Protein AF-A0A9X0A3F2-F1 (afdb_monomer)

Organism: NCBI:txid174260

Foldseek 3Di:
DDDDPDPPPDDPDDDDDDDDDDDDPPDPPPPVVFPPPPCPDDPDCPPPDDDDPVRCVVVDPVNVDDFDADPVDPPFTQGDADPVVRDTDGPVCVVPVVVVVVVVVVVVVVVVVVVVVVVVVVVVVVVVVVVVVVVVVVVVVVVVVVVVVVVVVVVVVVVVVVVVVVVVVVVVVLVVCCVPPDDPVVNVVVVVVVPD

Secondary structure (DSSP, 8-state):
---------------------------------------------TT-----HHHHHHS-GGGG-PPPB-SSSTT-B--EEETTTTEEE-TTHHHHHHHHHHHHHHHHHHHHHHHHHHHHHHHHHHHHHHHHHHHHHHHHHHHHHHHHHHHHHHHHHHHHHHHHHHHHHHHHHHHHHHHHH--HHHHHHHHHHT--

pLDDT: mean 70.97, std 24.68, range [26.58, 98.81]

Radius of gyration: 52.0 Å; Cα contacts (8 Å, |Δi|>4): 54; chains: 1; bounding box: 94×49×145 Å

Mean predicted aligned error: 19.79 Å

Solvent-accessible surface area (backbone atoms only — not comparable to full-atom values): 12370 Å² total; per-residue (Å²): 137,82,88,83,82,79,82,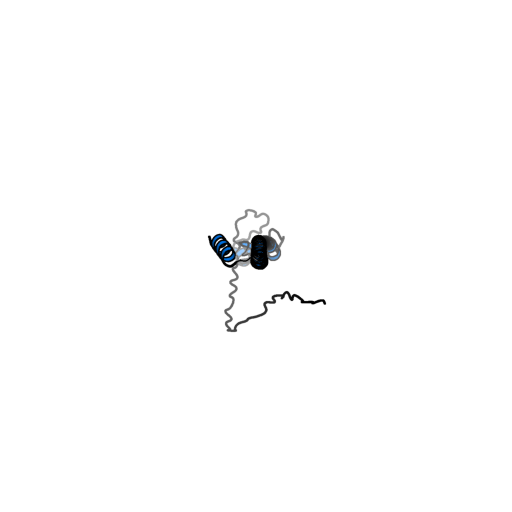82,79,79,79,85,77,89,73,88,81,85,82,79,91,75,93,72,91,73,77,78,71,75,74,73,76,76,78,77,78,72,84,74,88,70,99,67,68,90,85,59,86,85,70,54,78,65,56,40,62,74,62,32,76,67,68,73,60,76,85,54,62,35,92,89,43,84,91,38,53,49,80,44,75,38,82,92,74,75,41,76,32,26,78,68,46,66,70,51,64,53,46,59,57,47,51,52,50,49,51,52,52,49,50,50,49,52,52,50,52,48,52,52,52,51,51,53,50,52,52,50,50,55,51,51,53,52,50,52,53,53,50,49,52,51,51,51,50,50,52,55,50,49,54,53,49,55,50,53,50,52,52,49,54,52,51,51,54,50,52,53,50,51,54,49,55,50,52,52,48,47,72,76,68,55,47,81,67,63,52,52,55,58,55,63,70,74,75,120

Sequence (196 aa):
METRTEVILSVVTVTAMTPLSTDVPHAATSSVRFVLLGINGHASTKTHRLLSLEEAKEEGPIAVVRPAFCKEHEGEMLKLFCETCDEAICRDCTSWSNRETTNTLLSRLLFQRNRLCKKVITCFQELTTHLNTRCEELIHDIEEFKMSKLKSLEIQQGELETALGSVGKQCKNFTERALENGSEVEIFEHVQANVQ

Structure (mmCIF, N/CA/C/O backbone):
data_AF-A0A9X0A3F2-F1
#
_entry.id   AF-A0A9X0A3F2-F1
#
loop_
_atom_site.group_PDB
_atom_site.id
_atom_site.type_symbol
_atom_site.label_atom_id
_atom_site.label_alt_id
_atom_site.label_comp_id
_atom_site.label_asym_id
_atom_site.label_entity_id
_atom_site.label_seq_id
_atom_site.pdbx_PDB_ins_code
_atom_site.Cartn_x
_atom_site.Cartn_y
_atom_site.Cartn_z
_atom_site.occupancy
_atom_site.B_iso_or_equiv
_atom_site.auth_seq_id
_atom_site.auth_comp_id
_atom_site.auth_asym_id
_atom_site.auth_atom_id
_atom_site.pdbx_PDB_model_num
ATOM 1 N N . MET A 1 1 ? 18.423 -18.820 19.575 1.00 36.62 1 MET A N 1
ATOM 2 C CA . MET A 1 1 ? 18.636 -17.457 19.059 1.00 36.62 1 MET A CA 1
ATOM 3 C C . MET A 1 1 ? 19.429 -17.569 17.774 1.00 36.62 1 MET A C 1
ATOM 5 O O . MET A 1 1 ? 20.295 -18.426 17.702 1.00 36.62 1 MET A O 1
ATOM 9 N N . GLU A 1 2 ? 19.045 -16.751 16.797 1.00 35.66 2 GLU A N 1
ATOM 10 C CA . GLU A 1 2 ? 19.655 -16.570 15.471 1.00 35.66 2 GLU A CA 1
ATOM 11 C C . GLU A 1 2 ? 19.455 -17.686 14.438 1.00 35.66 2 GLU A C 1
ATOM 13 O O . GLU A 1 2 ? 20.312 -18.493 14.096 1.00 35.66 2 GLU A O 1
ATOM 18 N N . THR A 1 3 ? 18.248 -17.617 13.886 1.00 29.09 3 THR A N 1
ATOM 19 C CA . THR A 1 3 ? 17.868 -17.926 12.510 1.00 29.09 3 THR A CA 1
ATOM 20 C C . THR A 1 3 ? 18.808 -17.277 11.485 1.00 29.09 3 THR A C 1
ATOM 22 O O . THR A 1 3 ? 18.875 -16.050 11.393 1.00 29.09 3 THR A O 1
ATOM 25 N N . ARG A 1 4 ? 19.454 -18.083 10.638 1.00 29.64 4 ARG A N 1
ATOM 26 C CA . ARG A 1 4 ? 19.948 -17.637 9.327 1.00 29.64 4 ARG A CA 1
ATOM 27 C C . ARG A 1 4 ? 19.152 -18.341 8.239 1.00 29.64 4 ARG A C 1
ATOM 29 O O . ARG A 1 4 ? 19.499 -19.421 7.779 1.00 29.64 4 ARG A O 1
ATOM 36 N N . THR A 1 5 ? 18.040 -17.715 7.884 1.00 31.08 5 THR A N 1
ATOM 37 C CA . THR A 1 5 ? 17.265 -18.027 6.687 1.00 31.08 5 THR A CA 1
ATOM 38 C C . THR A 1 5 ? 17.995 -17.377 5.515 1.00 31.08 5 THR A C 1
ATOM 40 O O . THR A 1 5 ? 17.919 -16.164 5.329 1.00 31.08 5 THR A O 1
ATOM 43 N N . GLU A 1 6 ? 18.772 -18.156 4.766 1.00 31.48 6 GLU A N 1
ATOM 44 C CA . GLU A 1 6 ? 19.364 -17.686 3.515 1.00 31.48 6 GLU A CA 1
ATOM 45 C C . GLU A 1 6 ? 18.253 -17.527 2.473 1.00 31.48 6 GLU A C 1
ATOM 47 O O . GLU A 1 6 ? 17.619 -18.493 2.049 1.00 31.48 6 GLU A O 1
ATOM 52 N N . VAL A 1 7 ? 17.985 -16.282 2.077 1.00 29.89 7 VAL A N 1
ATOM 53 C CA . VAL A 1 7 ? 17.136 -15.983 0.925 1.00 29.89 7 VAL A CA 1
ATOM 54 C C . VAL A 1 7 ? 17.955 -16.282 -0.326 1.00 29.89 7 VAL A C 1
ATOM 56 O O . VAL A 1 7 ? 18.777 -15.481 -0.767 1.00 29.89 7 VAL A O 1
ATOM 59 N N . ILE A 1 8 ? 17.733 -17.469 -0.880 1.00 26.94 8 ILE A N 1
ATOM 60 C CA . ILE A 1 8 ? 18.208 -17.875 -2.201 1.00 26.94 8 ILE A CA 1
ATOM 61 C C . ILE A 1 8 ? 17.462 -17.019 -3.232 1.00 26.94 8 ILE A C 1
ATOM 63 O O . ILE A 1 8 ? 16.311 -17.306 -3.562 1.00 26.94 8 ILE A O 1
ATOM 67 N N . LEU A 1 9 ? 18.093 -15.959 -3.748 1.00 26.58 9 LEU A N 1
ATOM 68 C CA . LEU A 1 9 ? 17.602 -15.287 -4.950 1.00 26.58 9 LEU A CA 1
ATOM 69 C C . LEU A 1 9 ? 18.182 -16.011 -6.169 1.00 26.58 9 LEU A C 1
ATOM 71 O O . LEU A 1 9 ? 19.347 -15.858 -6.533 1.00 26.58 9 LEU A O 1
ATOM 75 N N . SER A 1 10 ? 17.341 -16.861 -6.745 1.00 28.27 10 SER A N 1
ATOM 76 C CA . SER A 1 10 ? 17.586 -17.689 -7.919 1.00 28.27 10 SER A CA 1
ATOM 77 C C . SER A 1 10 ? 18.102 -16.880 -9.112 1.00 28.27 10 SER A C 1
ATOM 79 O O . SER A 1 10 ? 17.406 -16.015 -9.648 1.00 28.27 10 SER A O 1
ATOM 81 N N . VAL A 1 11 ? 19.297 -17.236 -9.578 1.00 31.45 11 VAL A N 1
ATOM 82 C CA . VAL A 1 11 ? 19.769 -16.963 -10.936 1.00 31.45 11 VAL A CA 1
ATOM 83 C C . VAL A 1 11 ? 18.874 -17.750 -11.892 1.00 31.45 11 VAL A C 1
ATOM 85 O O . VAL A 1 11 ? 18.862 -18.978 -11.865 1.00 31.45 11 VAL A O 1
ATOM 88 N N . VAL A 1 12 ? 18.111 -17.061 -12.738 1.00 30.45 12 VAL A N 1
ATOM 89 C CA . VAL A 1 12 ? 17.410 -17.715 -13.848 1.00 30.45 12 VAL A CA 1
ATOM 90 C C . VAL A 1 12 ? 18.444 -18.004 -14.936 1.00 30.45 12 VAL A C 1
ATOM 92 O O . VAL A 1 12 ? 18.722 -17.171 -15.795 1.00 30.45 12 VAL A O 1
ATOM 95 N N . THR A 1 13 ? 19.040 -19.193 -14.888 1.00 29.22 13 THR A N 1
ATOM 96 C CA . THR A 1 13 ? 19.643 -19.821 -16.064 1.00 29.22 13 THR A CA 1
ATOM 97 C C . THR A 1 13 ? 18.519 -20.415 -16.902 1.00 29.22 13 THR A C 1
ATOM 99 O O . THR A 1 13 ? 17.909 -21.406 -16.507 1.00 29.22 13 THR A O 1
ATOM 102 N N . VAL A 1 14 ? 18.236 -19.829 -18.066 1.00 29.23 14 VAL A N 1
ATOM 103 C CA . VAL A 1 14 ? 17.431 -20.511 -19.085 1.00 29.23 14 VAL A CA 1
ATOM 104 C C . VAL A 1 14 ? 18.385 -21.363 -19.905 1.00 29.23 14 VAL A C 1
ATOM 106 O O . VAL A 1 14 ? 19.102 -20.864 -20.770 1.00 29.23 14 VAL A O 1
ATOM 109 N N . THR A 1 15 ? 18.419 -22.656 -19.601 1.00 28.48 15 THR A N 1
ATOM 110 C CA . THR A 1 15 ? 19.052 -23.658 -20.454 1.00 28.48 15 THR A CA 1
ATOM 111 C C . THR A 1 15 ? 17.992 -24.646 -20.928 1.00 28.48 15 THR A C 1
ATOM 113 O O . THR A 1 15 ? 17.292 -25.239 -20.117 1.00 28.48 15 THR A O 1
ATOM 116 N N . ALA A 1 16 ? 17.970 -24.809 -22.255 1.00 33.34 16 ALA A N 1
ATOM 117 C CA . ALA A 1 16 ? 17.408 -25.887 -23.068 1.00 33.34 16 ALA A CA 1
ATOM 118 C C . ALA A 1 16 ? 15.879 -26.036 -23.165 1.00 33.34 16 ALA A C 1
ATOM 120 O O . ALA A 1 16 ? 15.217 -26.366 -22.193 1.00 33.34 16 ALA A O 1
ATOM 121 N N . MET A 1 17 ? 15.369 -25.970 -24.402 1.00 28.28 17 MET A N 1
ATOM 122 C CA . MET A 1 17 ? 14.723 -27.120 -25.054 1.00 28.28 17 MET A CA 1
ATOM 123 C C . MET A 1 17 ? 14.936 -27.034 -26.573 1.00 28.28 17 MET A C 1
ATOM 125 O O . MET A 1 17 ? 14.523 -26.080 -27.229 1.00 28.28 17 MET A O 1
ATOM 129 N N . THR A 1 18 ? 15.620 -28.038 -27.115 1.00 38.06 18 THR A N 1
ATOM 130 C CA . THR A 1 18 ? 15.565 -28.421 -28.530 1.00 38.06 18 THR A CA 1
ATOM 131 C C . THR A 1 18 ? 14.134 -28.819 -28.904 1.00 38.06 18 THR A C 1
ATOM 133 O O . THR A 1 18 ? 13.368 -29.267 -28.048 1.00 38.06 18 THR A O 1
ATOM 136 N N . PRO A 1 19 ? 13.781 -28.731 -30.195 1.00 33.59 19 PRO A N 1
ATOM 137 C CA . PRO A 1 19 ? 13.374 -29.979 -30.829 1.00 33.59 19 PRO A CA 1
ATOM 138 C C . PRO A 1 19 ? 13.889 -30.155 -32.268 1.00 33.59 19 PRO A C 1
ATOM 140 O O . PRO A 1 19 ? 13.833 -29.257 -33.097 1.00 33.59 19 PRO A O 1
ATOM 143 N N . LEU A 1 20 ? 14.292 -31.404 -32.511 1.00 26.98 20 LEU A N 1
ATOM 144 C CA . LEU A 1 20 ? 14.026 -32.216 -33.699 1.00 26.98 20 LEU A CA 1
ATOM 145 C C . LEU A 1 20 ? 14.730 -31.873 -35.028 1.00 26.98 20 LEU A C 1
ATOM 147 O O . LEU A 1 20 ? 14.343 -30.977 -35.770 1.00 26.98 20 LEU A O 1
ATOM 151 N N . SER A 1 21 ? 15.700 -32.732 -35.370 1.00 37.12 21 SER A N 1
ATOM 152 C CA . SER A 1 21 ? 16.119 -33.017 -36.744 1.00 37.12 21 SER A CA 1
ATOM 153 C C . SER A 1 21 ? 14.918 -33.262 -37.650 1.00 37.12 21 SER A C 1
ATOM 155 O O . SER A 1 21 ? 14.120 -34.152 -37.374 1.00 37.12 21 SER A O 1
ATOM 157 N N . THR A 1 22 ? 14.889 -32.588 -38.795 1.00 30.47 22 THR A N 1
ATOM 158 C CA . THR A 1 22 ? 14.758 -33.284 -40.080 1.00 30.47 22 THR A CA 1
ATOM 159 C C . THR A 1 22 ? 15.641 -32.576 -41.098 1.00 30.47 22 THR A C 1
ATOM 161 O O . THR A 1 22 ? 15.589 -31.359 -41.263 1.00 30.47 22 THR A O 1
ATOM 164 N N . ASP A 1 23 ? 16.508 -33.366 -41.717 1.00 38.06 23 ASP A N 1
ATOM 165 C CA . ASP A 1 23 ? 17.348 -33.005 -42.844 1.00 38.06 23 ASP A CA 1
ATOM 166 C C . ASP A 1 23 ? 16.531 -32.392 -43.983 1.00 38.06 23 ASP A C 1
ATOM 168 O O . ASP A 1 23 ? 15.674 -33.072 -44.538 1.00 38.06 23 ASP A O 1
ATOM 172 N N . VAL A 1 24 ? 16.880 -31.174 -44.411 1.00 30.73 24 VAL A N 1
ATOM 173 C CA . VAL A 1 24 ? 17.019 -30.879 -45.844 1.00 30.73 24 VAL A CA 1
ATOM 174 C C . VAL A 1 24 ? 18.101 -29.805 -46.039 1.00 30.73 24 VAL A C 1
ATOM 176 O O . VAL A 1 24 ? 17.902 -28.664 -45.614 1.00 30.73 24 VAL A O 1
ATOM 179 N N . PRO A 1 25 ? 19.226 -30.093 -46.717 1.00 31.42 25 PRO A N 1
ATOM 180 C CA . PRO A 1 25 ? 20.134 -29.058 -47.179 1.00 31.42 25 PRO A CA 1
ATOM 181 C C . PRO A 1 25 ? 19.501 -28.397 -48.407 1.00 31.42 25 PRO A C 1
ATOM 183 O O . PRO A 1 25 ? 19.779 -28.769 -49.545 1.00 31.42 25 PRO A O 1
ATOM 186 N N . HIS A 1 26 ? 18.618 -27.419 -48.201 1.00 32.97 26 HIS A N 1
ATOM 187 C CA . HIS A 1 26 ? 18.309 -26.491 -49.282 1.00 32.97 26 HIS A CA 1
ATOM 188 C C . HIS A 1 26 ? 19.488 -25.540 -49.391 1.00 32.97 26 HIS A C 1
ATOM 190 O O . HIS A 1 26 ? 19.721 -24.717 -48.507 1.00 32.97 26 HIS A O 1
ATOM 196 N N . ALA A 1 27 ? 20.261 -25.736 -50.458 1.00 32.91 27 ALA A N 1
ATOM 197 C CA . ALA A 1 27 ? 21.330 -24.863 -50.891 1.00 32.91 27 ALA A CA 1
ATOM 198 C C . ALA A 1 27 ? 20.929 -23.408 -50.635 1.00 32.91 27 ALA A C 1
ATOM 200 O O . ALA A 1 27 ? 20.019 -22.885 -51.279 1.00 32.91 27 ALA A O 1
ATOM 201 N N . ALA A 1 28 ? 21.607 -22.763 -49.683 1.00 31.12 28 ALA A N 1
ATOM 202 C CA . ALA A 1 28 ? 21.657 -21.321 -49.641 1.00 31.12 28 ALA A CA 1
ATOM 203 C C . ALA A 1 28 ? 22.321 -20.915 -50.954 1.00 31.12 28 ALA A C 1
ATOM 205 O O . ALA A 1 28 ? 23.545 -20.873 -51.078 1.00 31.12 28 ALA A O 1
ATOM 206 N N . THR A 1 29 ? 21.504 -20.690 -51.980 1.00 31.08 29 THR A N 1
ATOM 207 C CA . THR A 1 29 ? 21.897 -19.870 -53.105 1.00 31.08 29 THR A CA 1
ATOM 208 C C . THR A 1 29 ? 22.186 -18.524 -52.472 1.00 31.08 29 THR A C 1
ATOM 210 O O . THR A 1 29 ? 21.271 -17.738 -52.225 1.00 31.08 29 THR A O 1
ATOM 213 N N . SER A 1 30 ? 23.450 -18.294 -52.119 1.00 30.70 30 SER A N 1
ATOM 214 C CA . SER A 1 30 ? 23.984 -16.957 -51.947 1.00 30.70 30 SER A CA 1
ATOM 215 C C . SER A 1 30 ? 23.678 -16.257 -53.258 1.00 30.70 30 SER A C 1
ATOM 217 O O . SER A 1 30 ? 24.430 -16.357 -54.225 1.00 30.70 30 SER A O 1
ATOM 219 N N . SER A 1 31 ? 22.512 -15.619 -53.325 1.00 31.58 31 SER A N 1
ATOM 220 C CA . SER A 1 31 ? 22.212 -14.625 -54.330 1.00 31.58 31 SER A CA 1
ATOM 221 C C . SER A 1 31 ? 23.145 -13.479 -53.990 1.00 31.58 31 SER A C 1
ATOM 223 O O . SER A 1 31 ? 22.775 -12.545 -53.282 1.00 31.58 31 SER A O 1
ATOM 225 N N . VAL A 1 32 ? 24.401 -13.615 -54.418 1.00 31.41 32 VAL A N 1
ATOM 226 C CA . VAL A 1 32 ? 25.389 -12.550 -54.405 1.00 31.41 32 VAL A CA 1
ATOM 227 C C . VAL A 1 32 ? 24.794 -11.498 -55.320 1.00 31.41 32 VAL A C 1
ATOM 229 O O . VAL A 1 32 ? 24.898 -11.577 -56.543 1.00 31.41 32 VAL A O 1
ATOM 232 N N . ARG A 1 33 ? 24.055 -10.562 -54.728 1.00 33.00 33 ARG A N 1
ATOM 233 C CA . ARG A 1 33 ? 23.513 -9.420 -55.441 1.00 33.00 33 ARG A CA 1
ATOM 234 C C . ARG A 1 33 ? 24.734 -8.580 -55.790 1.00 33.00 33 ARG A C 1
ATOM 236 O O . ARG A 1 33 ? 25.237 -7.827 -54.964 1.00 33.00 33 ARG A O 1
ATOM 243 N N . PHE A 1 34 ? 25.284 -8.816 -56.978 1.00 31.62 34 PHE A N 1
ATOM 244 C CA . PHE A 1 34 ? 26.364 -8.013 -57.525 1.00 31.62 34 PHE A CA 1
ATOM 245 C C . PHE A 1 34 ? 25.844 -6.581 -57.612 1.00 31.62 34 PHE A C 1
ATOM 247 O O . PHE A 1 34 ? 24.995 -6.265 -58.446 1.00 31.62 34 PHE A O 1
ATOM 254 N N . VAL A 1 35 ? 26.314 -5.721 -56.710 1.00 38.69 35 VAL A N 1
ATOM 255 C CA . VAL A 1 35 ? 26.065 -4.287 -56.802 1.00 38.69 35 VAL A CA 1
ATOM 256 C C . VAL A 1 35 ? 26.916 -3.787 -57.966 1.00 38.69 35 VAL A C 1
ATOM 258 O O . VAL A 1 35 ? 28.095 -3.478 -57.810 1.00 38.69 35 VAL A O 1
ATOM 261 N N . LEU A 1 36 ? 26.335 -3.756 -59.164 1.00 40.22 36 LEU A N 1
ATOM 262 C CA . LEU A 1 36 ? 26.880 -2.975 -60.267 1.00 40.22 36 LEU A CA 1
ATOM 263 C C . LEU A 1 36 ? 26.691 -1.504 -59.886 1.00 40.22 36 LEU A C 1
ATOM 265 O O . LEU A 1 36 ? 25.627 -0.929 -60.105 1.00 40.22 36 LEU A O 1
ATOM 269 N N . LEU A 1 37 ? 27.706 -0.912 -59.253 1.00 41.91 37 LEU A N 1
ATOM 270 C CA . LEU A 1 37 ? 27.771 0.530 -59.030 1.00 41.91 37 LEU A CA 1
ATOM 271 C C . LEU A 1 37 ? 27.844 1.203 -60.404 1.00 41.91 37 LEU A C 1
ATOM 273 O O . LEU A 1 37 ? 28.902 1.284 -61.025 1.00 41.91 37 LEU A O 1
ATOM 277 N N . GLY A 1 38 ? 26.682 1.628 -60.899 1.00 36.91 38 GLY A N 1
ATOM 278 C CA . GLY A 1 38 ? 26.567 2.416 -62.114 1.00 36.91 38 GLY A CA 1
ATOM 279 C C . GLY A 1 38 ? 27.431 3.668 -62.003 1.00 36.91 38 GLY A C 1
ATOM 280 O O . GLY A 1 38 ? 27.400 4.381 -61.000 1.00 36.91 38 GLY A O 1
ATOM 281 N N . ILE A 1 39 ? 28.220 3.917 -63.044 1.00 44.00 39 ILE A N 1
ATOM 282 C CA . ILE A 1 39 ? 28.999 5.138 -63.255 1.00 44.00 39 ILE A CA 1
ATOM 283 C C . ILE A 1 39 ? 28.057 6.348 -63.333 1.00 44.00 39 ILE A C 1
ATOM 285 O O . ILE A 1 39 ? 27.675 6.792 -64.412 1.00 44.00 39 ILE A O 1
ATOM 289 N N . ASN A 1 40 ? 27.679 6.899 -62.180 1.00 34.38 40 ASN A N 1
ATOM 290 C CA . ASN A 1 40 ? 27.051 8.212 -62.119 1.00 34.38 40 ASN A CA 1
ATOM 291 C C . ASN A 1 40 ? 28.111 9.264 -62.462 1.00 34.38 40 ASN A C 1
ATOM 293 O O . ASN A 1 40 ? 29.158 9.362 -61.816 1.00 34.38 40 ASN A O 1
ATOM 297 N N . GLY A 1 41 ? 27.849 9.991 -63.549 1.00 41.66 41 GLY A N 1
ATOM 298 C CA . GLY A 1 41 ? 28.778 10.901 -64.204 1.00 41.66 41 GLY A CA 1
ATOM 299 C C . GLY A 1 41 ? 29.399 11.926 -63.257 1.00 41.66 41 GLY A C 1
ATOM 300 O O . GLY A 1 41 ? 28.706 12.730 -62.643 1.00 41.66 41 GLY A O 1
ATOM 301 N N . HIS A 1 42 ? 30.730 11.933 -63.206 1.00 41.94 42 HIS A N 1
ATOM 302 C CA . HIS A 1 42 ? 31.513 13.024 -62.641 1.00 41.94 42 HIS A CA 1
ATOM 303 C C . HIS A 1 42 ? 32.552 13.464 -63.676 1.00 41.94 42 HIS A C 1
ATOM 305 O O . HIS A 1 42 ? 33.449 12.705 -64.046 1.00 41.94 42 HIS A O 1
ATOM 311 N N . ALA A 1 43 ? 32.399 14.696 -64.158 1.00 43.50 43 ALA A N 1
ATOM 312 C CA . ALA A 1 43 ? 33.217 15.333 -65.183 1.00 43.50 43 ALA A CA 1
ATOM 313 C C . ALA A 1 43 ? 34.602 15.748 -64.648 1.00 43.50 43 ALA A C 1
ATOM 315 O O . ALA A 1 43 ? 34.862 16.924 -64.405 1.00 43.50 43 ALA A O 1
ATOM 316 N N . SER A 1 44 ? 35.511 14.792 -64.453 1.00 43.84 44 SER A N 1
ATOM 317 C CA . SER A 1 44 ? 36.928 15.107 -64.233 1.00 43.84 44 SER A CA 1
ATOM 318 C C . SER A 1 44 ? 37.811 14.030 -64.850 1.00 43.84 44 SER A C 1
ATOM 320 O O . SER A 1 44 ? 38.080 13.008 -64.234 1.00 43.84 44 SER A O 1
ATOM 322 N N . THR A 1 45 ? 38.260 14.242 -66.088 1.00 46.78 45 THR A N 1
ATOM 323 C CA . THR A 1 45 ? 39.133 13.313 -66.831 1.00 46.78 45 THR A CA 1
ATOM 324 C C . THR A 1 45 ? 40.628 13.559 -66.597 1.00 46.78 45 THR A C 1
ATOM 326 O O . T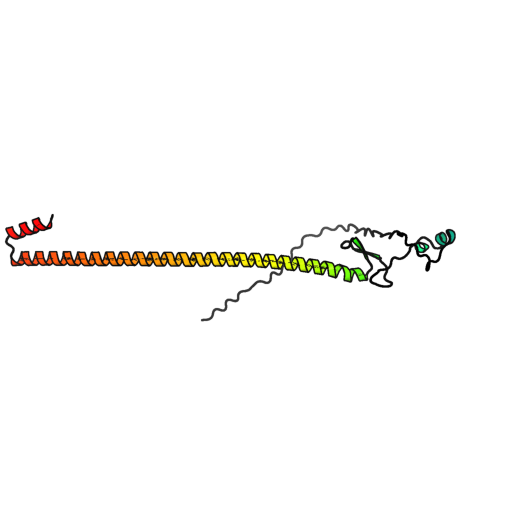HR A 1 45 ? 41.461 12.993 -67.295 1.00 46.78 45 THR A O 1
ATOM 329 N N . LYS A 1 46 ? 41.009 14.372 -65.600 1.00 44.25 46 LYS A N 1
ATOM 330 C CA . LYS A 1 46 ? 42.411 14.785 -65.387 1.00 44.25 46 LYS A CA 1
ATOM 331 C C . LYS A 1 46 ? 43.352 13.656 -64.940 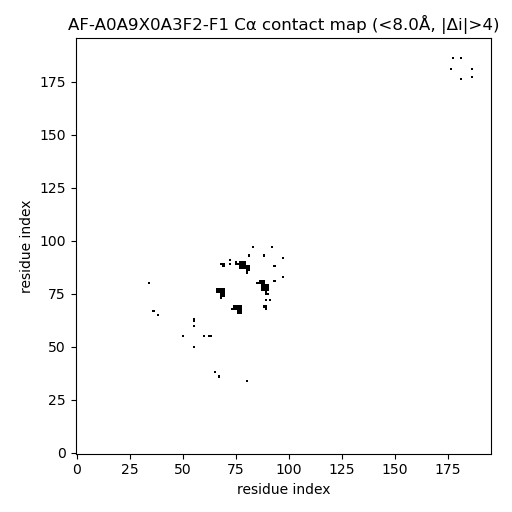1.00 44.25 46 LYS A C 1
ATOM 333 O O . LYS A 1 46 ? 44.561 13.826 -65.010 1.00 44.25 46 LYS A O 1
ATOM 338 N N . THR A 1 47 ? 42.816 12.515 -64.512 1.00 44.72 47 THR A N 1
ATOM 339 C CA . THR A 1 47 ? 43.583 11.337 -64.067 1.00 44.72 47 THR A CA 1
ATOM 340 C C . THR A 1 47 ? 43.184 10.052 -64.803 1.00 44.72 47 THR A C 1
ATOM 342 O O . THR A 1 47 ? 43.491 8.956 -64.342 1.00 44.72 47 THR A O 1
ATOM 345 N N . HIS A 1 48 ? 42.490 10.161 -65.942 1.00 51.25 48 HIS A N 1
ATOM 346 C CA . HIS A 1 48 ? 41.946 9.007 -66.660 1.00 51.25 48 HIS A CA 1
ATOM 347 C C . HIS A 1 48 ? 42.757 8.670 -67.918 1.00 51.25 48 HIS A C 1
ATOM 349 O O . HIS A 1 48 ? 42.995 9.532 -68.763 1.00 51.25 48 HIS A O 1
ATOM 355 N N . ARG A 1 49 ? 43.118 7.389 -68.077 1.00 57.03 49 ARG A N 1
ATOM 356 C CA . ARG A 1 49 ? 43.575 6.824 -69.355 1.00 57.03 49 ARG A CA 1
ATOM 357 C C . ARG A 1 49 ? 42.343 6.583 -70.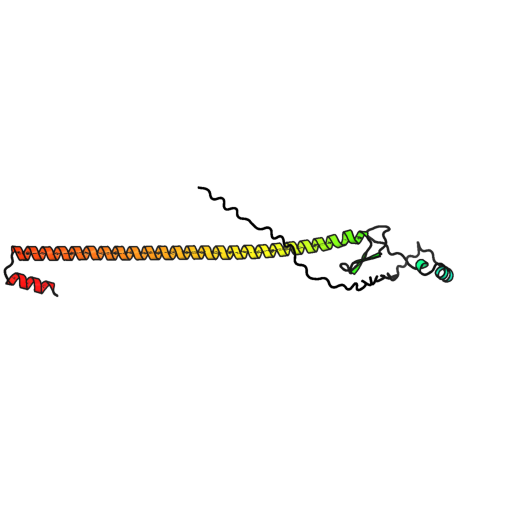228 1.00 57.03 49 ARG A C 1
ATOM 359 O O . ARG A 1 49 ? 41.501 5.761 -69.881 1.00 57.03 49 ARG A O 1
ATOM 366 N N . LEU A 1 50 ? 42.219 7.330 -71.322 1.00 61.38 50 LEU A N 1
ATOM 367 C CA . LEU A 1 50 ? 41.194 7.087 -72.336 1.00 61.38 50 LEU A CA 1
ATOM 368 C C . LEU A 1 50 ? 41.610 5.862 -73.155 1.00 61.38 50 LEU A C 1
ATOM 370 O O . LEU A 1 50 ? 42.733 5.819 -73.648 1.00 61.38 50 LEU A O 1
ATOM 374 N N . LEU A 1 51 ? 40.718 4.881 -73.260 1.00 63.34 51 LEU A N 1
ATOM 375 C CA . LEU A 1 51 ? 40.900 3.691 -74.087 1.00 63.34 51 LEU A CA 1
ATOM 376 C C . LEU A 1 51 ? 40.034 3.815 -75.341 1.00 63.34 51 LEU A C 1
ATOM 378 O O . LEU A 1 51 ? 38.904 4.312 -75.275 1.00 63.34 51 LEU A O 1
ATOM 382 N N . SER A 1 52 ? 40.563 3.365 -76.472 1.00 67.75 52 SER A N 1
ATOM 383 C CA . SER A 1 52 ? 39.793 3.168 -77.699 1.00 67.75 52 SER A CA 1
ATOM 384 C C . SER A 1 52 ? 38.807 2.004 -77.554 1.00 67.75 52 SER A C 1
ATOM 386 O O . SER A 1 52 ? 38.905 1.171 -76.647 1.00 67.75 52 SER A O 1
ATOM 388 N N . LEU A 1 53 ? 37.823 1.951 -78.454 1.00 68.75 53 LEU A N 1
ATOM 389 C CA . LEU A 1 53 ? 36.797 0.908 -78.444 1.00 68.75 53 LEU A CA 1
ATOM 390 C C . LEU A 1 53 ? 37.409 -0.481 -78.689 1.00 68.75 53 LEU A C 1
ATOM 392 O O . LEU A 1 53 ? 36.891 -1.485 -78.206 1.00 68.75 53 LEU A O 1
ATOM 396 N N . GLU A 1 54 ? 38.509 -0.529 -79.433 1.00 73.75 54 GLU A N 1
ATOM 397 C CA . GLU A 1 54 ? 39.296 -1.718 -79.733 1.00 73.75 54 GLU A CA 1
ATOM 398 C C . GLU A 1 54 ? 40.082 -2.187 -78.499 1.00 73.75 54 GLU A C 1
ATOM 400 O O . GLU A 1 54 ? 39.961 -3.349 -78.116 1.00 73.75 54 GLU A O 1
ATOM 405 N N . GLU A 1 55 ? 40.776 -1.279 -77.804 1.00 67.00 55 GLU A N 1
ATOM 406 C CA . GLU A 1 55 ? 41.524 -1.596 -76.573 1.00 67.00 55 GLU A CA 1
ATOM 407 C C . GLU A 1 55 ? 40.598 -2.064 -75.438 1.00 67.00 55 GLU A C 1
ATOM 409 O O . GLU A 1 55 ? 40.917 -3.003 -74.713 1.00 67.00 55 GLU A O 1
ATOM 414 N N . ALA A 1 56 ? 39.411 -1.464 -75.300 1.00 67.69 56 ALA A N 1
ATOM 415 C CA . ALA A 1 56 ? 38.429 -1.887 -74.299 1.00 67.69 56 ALA A CA 1
ATOM 416 C C . ALA A 1 56 ? 37.816 -3.269 -74.602 1.00 67.69 56 ALA A C 1
ATOM 418 O O . ALA A 1 56 ? 37.385 -3.969 -73.685 1.00 67.69 56 ALA A O 1
ATOM 419 N N . LYS A 1 57 ? 37.760 -3.672 -75.881 1.00 69.69 57 LYS A N 1
ATOM 420 C CA . LYS A 1 57 ? 37.317 -5.019 -76.277 1.00 69.69 57 LYS A CA 1
ATOM 421 C C . LYS A 1 57 ? 38.377 -6.077 -75.981 1.00 69.69 57 LYS A C 1
ATOM 423 O O . LYS A 1 57 ? 38.006 -7.194 -75.633 1.00 69.69 57 LYS A O 1
ATOM 428 N N . GLU A 1 58 ? 39.654 -5.730 -76.114 1.00 73.75 58 GLU A N 1
ATOM 429 C CA . GLU A 1 58 ? 40.784 -6.636 -75.883 1.00 73.75 58 GLU A CA 1
ATOM 430 C C . GLU A 1 58 ? 41.049 -6.861 -74.385 1.00 73.75 58 GLU A C 1
ATOM 432 O O . GLU A 1 58 ? 41.189 -7.998 -73.941 1.00 73.75 58 GLU A O 1
ATOM 437 N N . GLU A 1 59 ? 41.001 -5.793 -73.586 1.00 67.62 59 GLU A N 1
ATOM 438 C CA . GLU A 1 59 ? 41.193 -5.823 -72.123 1.00 67.62 59 GLU A CA 1
ATOM 439 C C . GLU A 1 59 ? 39.930 -6.287 -71.355 1.00 67.62 59 GLU A C 1
ATOM 441 O O . GLU A 1 59 ? 39.946 -6.527 -70.142 1.00 67.62 59 GLU A O 1
ATOM 446 N N . GLY A 1 60 ? 38.806 -6.432 -72.063 1.00 64.06 60 GLY A N 1
ATOM 447 C CA . GLY A 1 60 ? 37.544 -6.934 -71.529 1.00 64.06 60 GLY A CA 1
ATOM 448 C C . GLY A 1 60 ? 36.822 -5.975 -70.562 1.00 64.06 60 GLY A C 1
ATOM 449 O O . GLY A 1 60 ? 37.215 -4.824 -70.374 1.00 64.06 60 GLY A O 1
ATOM 450 N N . PRO A 1 61 ? 35.734 -6.432 -69.904 1.00 59.09 61 PRO A N 1
ATOM 451 C CA . PRO A 1 61 ? 34.855 -5.578 -69.090 1.00 59.09 61 PRO A CA 1
ATOM 452 C C . PRO A 1 61 ? 35.570 -4.840 -67.952 1.00 59.09 61 PRO A C 1
ATOM 454 O O . PRO A 1 61 ? 35.156 -3.753 -67.555 1.00 59.09 61 PRO A O 1
ATOM 457 N N . ILE A 1 62 ? 36.656 -5.422 -67.440 1.00 56.81 62 ILE A N 1
ATOM 458 C CA . ILE A 1 62 ? 37.462 -4.884 -66.338 1.00 56.81 62 ILE A CA 1
ATOM 459 C C . ILE A 1 62 ? 38.095 -3.539 -66.724 1.00 56.81 62 ILE A C 1
ATOM 461 O O . ILE A 1 62 ? 38.215 -2.666 -65.868 1.00 56.81 62 ILE A O 1
ATOM 465 N N . ALA A 1 63 ? 38.400 -3.329 -68.009 1.00 57.44 63 ALA A N 1
ATOM 466 C CA . ALA A 1 63 ? 38.983 -2.092 -68.529 1.00 57.44 63 ALA A CA 1
ATOM 467 C C . ALA A 1 63 ? 38.087 -0.854 -68.345 1.00 57.44 63 ALA A C 1
ATOM 469 O O . ALA A 1 63 ? 38.572 0.277 -68.378 1.00 57.44 63 ALA A O 1
ATOM 470 N N . VAL A 1 64 ? 36.778 -1.060 -68.147 1.00 58.06 64 VAL A N 1
ATOM 471 C CA . VAL A 1 64 ? 35.762 0.004 -68.054 1.00 58.06 64 VAL A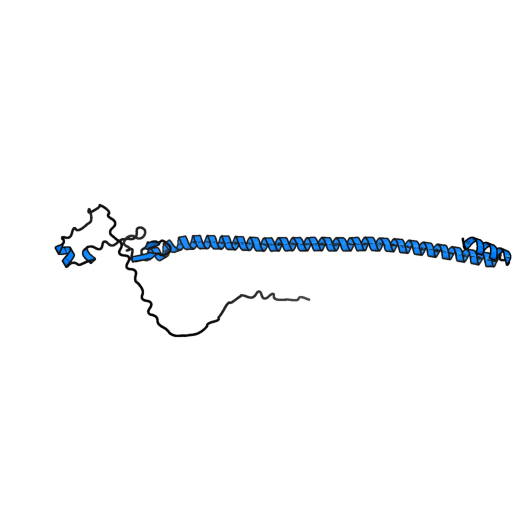 CA 1
ATOM 472 C C . VAL A 1 64 ? 35.171 0.115 -66.640 1.00 58.06 64 VAL A C 1
ATOM 474 O O . VAL A 1 64 ? 34.490 1.091 -66.316 1.00 58.06 64 VAL A O 1
ATOM 477 N N . VAL A 1 65 ? 35.442 -0.854 -65.759 1.00 63.19 65 VAL A N 1
ATOM 478 C CA . VAL A 1 65 ? 34.962 -0.825 -64.373 1.00 63.19 65 VAL A CA 1
ATOM 479 C C . VAL A 1 65 ? 35.817 0.147 -63.571 1.00 63.19 65 VAL A C 1
ATOM 481 O O . VAL A 1 65 ? 36.974 -0.122 -63.262 1.00 63.19 65 VAL A O 1
ATOM 484 N N . ARG A 1 66 ? 35.229 1.284 -63.192 1.00 63.50 66 ARG A N 1
ATOM 485 C CA . ARG A 1 66 ? 35.845 2.222 -62.252 1.00 63.50 66 ARG A CA 1
ATOM 486 C C . ARG A 1 66 ? 35.639 1.710 -60.821 1.00 63.50 66 ARG A C 1
ATOM 488 O O . ARG A 1 66 ? 34.493 1.671 -60.372 1.00 63.50 66 ARG A O 1
ATOM 495 N N . PRO A 1 67 ? 36.702 1.372 -60.072 1.00 69.44 67 PRO A N 1
ATOM 496 C CA . PRO A 1 67 ? 36.558 1.012 -58.670 1.00 69.44 67 PRO A CA 1
ATOM 497 C C . PRO A 1 67 ? 36.048 2.218 -57.872 1.00 69.44 67 PRO A C 1
ATOM 499 O O . PRO A 1 67 ? 36.570 3.329 -58.003 1.00 69.44 67 PRO A O 1
ATOM 502 N N . ALA A 1 68 ? 35.012 2.007 -57.060 1.00 81.00 68 ALA A N 1
ATOM 503 C CA . ALA A 1 68 ? 34.558 2.991 -56.089 1.00 81.00 68 ALA A CA 1
ATOM 504 C C . ALA A 1 68 ? 35.302 2.769 -54.768 1.00 81.00 68 ALA A C 1
ATOM 506 O O . ALA A 1 68 ? 35.349 1.648 -54.254 1.00 81.00 68 ALA A O 1
ATOM 507 N N . PHE A 1 69 ? 35.873 3.839 -54.226 1.00 82.50 69 PHE A N 1
ATOM 508 C CA . PHE A 1 69 ? 36.636 3.807 -52.983 1.00 82.50 69 PHE A CA 1
ATOM 509 C C . PHE A 1 69 ? 35.841 4.433 -51.840 1.00 82.50 69 PHE A C 1
ATOM 511 O O . PHE A 1 69 ? 34.989 5.301 -52.054 1.00 82.50 69 PHE A O 1
ATOM 518 N N . CYS A 1 70 ? 36.111 3.964 -50.628 1.00 82.88 70 CYS A N 1
ATOM 519 C CA . CYS A 1 70 ? 35.538 4.505 -49.410 1.00 82.88 70 CYS A CA 1
ATOM 520 C C . CYS A 1 70 ? 35.991 5.956 -49.197 1.00 82.88 70 CYS A C 1
ATOM 522 O O . CYS A 1 70 ? 37.136 6.305 -49.469 1.00 82.88 70 CYS A O 1
ATOM 524 N N . LYS A 1 71 ? 35.080 6.799 -48.700 1.00 83.12 71 LYS A N 1
ATOM 525 C CA . LYS A 1 71 ? 35.377 8.197 -48.350 1.00 83.12 71 LYS A CA 1
ATOM 526 C C . LYS A 1 71 ? 36.105 8.322 -47.009 1.00 83.12 71 LYS A C 1
ATOM 528 O O . LYS A 1 71 ? 36.879 9.250 -46.832 1.00 83.12 71 LYS A O 1
ATOM 533 N N . GLU A 1 72 ? 35.861 7.374 -46.106 1.00 81.38 72 GLU A N 1
ATOM 534 C CA . GLU A 1 72 ? 36.399 7.369 -44.739 1.00 81.38 72 GLU A CA 1
ATOM 535 C C . GLU A 1 72 ? 37.708 6.572 -44.620 1.00 81.38 72 GLU A C 1
ATOM 537 O O . GLU A 1 72 ? 38.526 6.848 -43.749 1.00 81.38 72 GLU A O 1
ATOM 542 N N . HIS A 1 73 ? 37.922 5.588 -45.502 1.00 81.38 73 HIS A N 1
ATOM 543 C CA . HIS A 1 73 ? 39.095 4.710 -45.497 1.00 81.38 73 HIS A CA 1
ATOM 544 C C . HIS A 1 73 ? 39.813 4.805 -46.848 1.00 81.38 73 HIS A C 1
ATOM 546 O O . HIS A 1 73 ? 39.378 4.217 -47.843 1.00 81.38 73 HIS A O 1
ATOM 552 N N . GLU A 1 74 ? 40.895 5.582 -46.894 1.00 84.44 74 GLU A N 1
ATOM 553 C CA . GLU A 1 74 ? 41.649 5.840 -48.122 1.00 84.44 74 GLU A CA 1
ATOM 554 C C . GLU A 1 74 ? 42.208 4.537 -48.722 1.00 84.44 74 GLU A C 1
ATOM 556 O O . GLU A 1 74 ? 42.837 3.736 -48.037 1.00 84.44 74 GLU A O 1
ATOM 561 N N . GLY A 1 75 ? 41.959 4.312 -50.016 1.00 81.50 75 GLY A N 1
ATOM 562 C CA . GLY A 1 75 ? 42.425 3.124 -50.743 1.00 81.50 75 GLY A CA 1
ATOM 563 C C . GLY A 1 75 ? 41.545 1.874 -50.607 1.00 81.50 75 GLY A C 1
ATOM 564 O O . GLY A 1 75 ? 41.680 0.954 -51.416 1.00 81.50 75 GLY A O 1
ATOM 565 N N . GLU A 1 76 ? 40.584 1.850 -49.680 1.00 81.12 76 GLU A N 1
ATOM 566 C CA . GLU A 1 76 ? 39.680 0.709 -49.508 1.00 81.12 76 GLU A CA 1
ATOM 567 C C . GLU A 1 76 ? 38.515 0.737 -50.505 1.00 81.12 76 GLU A C 1
ATOM 569 O O . GLU A 1 76 ? 37.825 1.744 -50.674 1.00 81.12 76 GLU A O 1
ATOM 574 N N . MET A 1 77 ? 38.252 -0.395 -51.161 1.00 81.50 77 MET A N 1
ATOM 575 C CA . MET A 1 77 ? 37.169 -0.517 -52.145 1.00 81.50 77 MET A CA 1
ATOM 576 C C . MET A 1 77 ? 35.812 -0.796 -51.488 1.00 81.50 77 MET A C 1
ATOM 578 O O . MET A 1 77 ? 35.692 -1.640 -50.595 1.00 81.50 77 MET A O 1
ATOM 582 N N . LEU A 1 78 ? 34.759 -0.161 -52.007 1.00 84.88 78 LEU A N 1
ATOM 583 C CA . LEU A 1 78 ? 33.375 -0.472 -51.649 1.00 84.88 78 LEU A CA 1
ATOM 584 C C . LEU A 1 78 ? 32.973 -1.806 -52.293 1.00 84.88 78 LEU A C 1
ATOM 586 O O . LEU A 1 78 ? 32.862 -1.905 -53.514 1.00 84.88 78 LEU A O 1
ATOM 590 N N . LYS A 1 79 ? 32.789 -2.845 -51.475 1.00 83.06 79 LYS A N 1
ATOM 591 C CA . LYS A 1 79 ? 32.495 -4.219 -51.937 1.00 83.06 79 LYS A CA 1
ATOM 592 C C . LYS A 1 79 ? 31.262 -4.838 -51.282 1.00 83.06 79 LYS A C 1
ATOM 594 O O . LYS A 1 79 ? 30.828 -5.903 -51.711 1.00 83.06 79 LYS A O 1
ATOM 599 N N . LEU A 1 80 ? 30.732 -4.214 -50.234 1.00 78.19 80 LEU A N 1
ATOM 600 C CA . LEU A 1 80 ? 29.639 -4.741 -49.424 1.00 78.19 80 LEU A CA 1
ATOM 601 C C . LEU A 1 80 ? 28.453 -3.777 -49.477 1.00 78.19 80 LEU A C 1
ATOM 603 O O . LEU A 1 80 ? 28.640 -2.582 -49.681 1.00 78.19 80 LEU A O 1
ATOM 607 N N . PHE A 1 81 ? 27.242 -4.286 -49.272 1.00 76.19 81 PHE A N 1
ATOM 608 C CA . PHE A 1 81 ? 26.039 -3.470 -49.121 1.00 76.19 81 PHE A CA 1
ATOM 609 C C . PHE A 1 81 ? 25.552 -3.557 -47.676 1.00 76.19 81 PHE A C 1
ATOM 611 O O . PHE A 1 81 ? 25.418 -4.657 -47.140 1.00 76.19 81 PHE A O 1
ATOM 618 N N . CYS A 1 82 ? 25.327 -2.414 -47.033 1.00 73.62 82 CYS A N 1
ATOM 619 C CA . CYS A 1 82 ? 24.803 -2.355 -45.676 1.00 73.62 82 CYS A CA 1
ATOM 620 C C . CYS A 1 82 ? 23.282 -2.213 -45.719 1.00 73.62 82 CYS A C 1
ATOM 622 O O . CYS A 1 82 ? 22.786 -1.158 -46.097 1.00 73.62 82 CYS A O 1
ATOM 624 N N . GLU A 1 83 ? 22.541 -3.226 -45.276 1.00 71.38 83 GLU A N 1
ATOM 625 C CA . GLU A 1 83 ? 21.071 -3.162 -45.236 1.00 71.38 83 GLU A CA 1
ATOM 626 C C . GLU A 1 83 ? 20.551 -2.096 -44.259 1.00 71.38 83 GLU A C 1
ATOM 628 O O . GLU A 1 83 ? 19.535 -1.462 -44.516 1.00 71.38 83 GLU A O 1
ATOM 633 N N . THR A 1 84 ? 21.263 -1.849 -43.154 1.00 65.19 84 THR A N 1
ATOM 634 C CA . THR A 1 84 ? 20.865 -0.850 -42.148 1.00 65.19 84 THR A CA 1
ATOM 635 C C . THR A 1 84 ? 21.034 0.586 -42.645 1.00 65.19 84 THR A C 1
ATOM 637 O O . THR A 1 84 ? 20.306 1.476 -42.210 1.00 65.19 84 THR A O 1
ATOM 640 N N . CYS A 1 85 ? 22.013 0.823 -43.521 1.00 67.25 85 CYS A N 1
ATOM 641 C CA . CYS A 1 85 ? 22.335 2.151 -44.048 1.00 67.25 85 CYS A CA 1
ATOM 642 C C . CYS A 1 85 ? 21.831 2.362 -45.483 1.00 67.25 85 CYS A C 1
ATOM 644 O O . CYS A 1 85 ? 21.895 3.485 -45.960 1.00 67.25 85 CYS A O 1
ATOM 646 N N . ASP A 1 86 ? 21.355 1.305 -46.150 1.00 75.81 86 ASP A N 1
ATOM 647 C CA . ASP A 1 86 ? 20.941 1.284 -47.562 1.00 75.81 86 ASP A CA 1
ATOM 648 C C . ASP A 1 86 ? 22.020 1.811 -48.535 1.00 75.81 86 ASP A C 1
ATOM 650 O O . ASP A 1 86 ? 21.740 2.442 -49.551 1.00 75.81 86 ASP A O 1
ATOM 654 N N . GLU A 1 87 ? 23.295 1.553 -48.221 1.00 75.94 87 GLU A N 1
ATOM 655 C CA . GLU A 1 87 ? 24.449 2.101 -48.944 1.00 75.94 87 GLU A CA 1
ATOM 656 C C . GLU A 1 87 ? 25.576 1.071 -49.134 1.00 75.94 87 GLU A C 1
ATOM 658 O O . GLU A 1 87 ? 25.733 0.117 -48.362 1.00 75.94 87 GLU A O 1
ATOM 663 N N . ALA A 1 88 ? 26.399 1.274 -50.171 1.00 81.81 88 ALA A N 1
ATOM 664 C CA . ALA A 1 88 ? 27.601 0.478 -50.413 1.00 81.81 88 ALA A CA 1
ATOM 665 C C . ALA A 1 88 ? 28.747 0.911 -49.482 1.00 81.81 88 ALA A C 1
ATOM 667 O O . ALA A 1 88 ? 29.113 2.084 -49.435 1.00 81.81 88 ALA A O 1
ATOM 668 N N . ILE A 1 89 ? 29.351 -0.047 -48.780 1.00 81.88 89 ILE A N 1
ATOM 669 C CA . ILE A 1 89 ? 30.387 0.165 -47.764 1.00 81.88 89 ILE A CA 1
ATOM 670 C C . ILE A 1 89 ? 31.650 -0.673 -48.050 1.00 81.88 89 ILE A C 1
ATOM 672 O O . ILE A 1 89 ? 31.609 -1.690 -48.755 1.00 81.88 89 ILE A O 1
ATOM 676 N N . CYS A 1 90 ? 32.803 -0.252 -47.516 1.00 85.25 90 CYS A N 1
ATOM 677 C CA . CYS A 1 90 ? 34.016 -1.080 -47.511 1.00 85.25 90 CYS A CA 1
ATOM 678 C C . CYS A 1 90 ? 33.999 -2.067 -46.333 1.00 85.25 90 CYS A C 1
ATOM 680 O O . CYS A 1 90 ? 33.120 -2.014 -45.466 1.00 85.25 90 CYS A O 1
ATOM 682 N N . ARG A 1 91 ? 34.988 -2.968 -46.287 1.00 83.19 91 ARG A N 1
ATOM 683 C CA . ARG A 1 91 ? 35.135 -3.931 -45.188 1.00 83.19 91 ARG A CA 1
ATOM 684 C C . ARG A 1 91 ? 35.244 -3.227 -43.835 1.00 83.19 91 ARG A C 1
ATOM 686 O O . ARG A 1 91 ? 34.570 -3.638 -42.897 1.00 83.19 91 ARG A O 1
ATOM 693 N N . ASP A 1 92 ? 36.013 -2.152 -43.744 1.00 81.38 92 ASP A N 1
ATOM 694 C CA . ASP A 1 92 ? 36.284 -1.489 -42.464 1.00 81.38 92 ASP A CA 1
ATOM 695 C C . ASP A 1 92 ? 35.074 -0.696 -41.948 1.00 81.38 92 ASP A C 1
ATOM 697 O O . ASP A 1 92 ? 34.789 -0.702 -40.748 1.00 81.38 92 ASP A O 1
ATOM 701 N N . CYS A 1 93 ? 34.248 -0.153 -42.849 1.00 78.12 93 CYS A N 1
ATOM 702 C CA . CYS A 1 93 ? 32.971 0.484 -42.507 1.00 78.12 93 CYS A CA 1
ATOM 703 C C . CYS A 1 93 ? 31.970 -0.465 -41.825 1.00 78.12 93 CYS A C 1
ATOM 705 O O . CYS A 1 93 ? 31.165 -0.004 -41.015 1.00 78.12 93 CYS A O 1
ATOM 707 N N . THR A 1 94 ? 32.034 -1.784 -42.073 1.00 70.69 94 THR A N 1
ATOM 708 C CA . THR A 1 94 ? 31.179 -2.756 -41.353 1.00 70.69 94 THR A CA 1
ATOM 709 C C . THR A 1 94 ? 31.414 -2.717 -39.845 1.00 70.69 94 THR A C 1
ATOM 711 O O . THR A 1 94 ? 30.499 -2.954 -39.055 1.00 70.69 94 THR A O 1
ATOM 714 N N . SER A 1 95 ? 32.643 -2.387 -39.445 1.00 66.69 95 SER A N 1
ATOM 715 C CA . SER A 1 95 ? 33.045 -2.348 -38.051 1.00 66.69 95 SER A CA 1
ATOM 716 C C . SER A 1 95 ? 32.670 -1.034 -37.369 1.00 66.69 95 SER A C 1
ATOM 718 O O . SER A 1 95 ? 32.467 -1.055 -36.160 1.00 66.69 95 SER A O 1
ATOM 720 N N . TRP A 1 96 ? 32.537 0.074 -38.110 1.00 55.00 96 TRP A N 1
ATOM 721 C CA . TRP A 1 96 ? 32.416 1.428 -37.551 1.00 55.00 96 TRP A CA 1
ATOM 722 C C . TRP A 1 96 ? 30.993 2.005 -37.622 1.00 55.00 96 TRP A C 1
ATOM 724 O O . TRP A 1 96 ? 30.451 2.411 -36.595 1.00 55.00 96 TRP A O 1
ATOM 734 N N . SER A 1 97 ? 30.332 1.970 -38.784 1.00 54.34 97 SER A N 1
ATOM 735 C CA . SER A 1 97 ? 29.019 2.615 -38.994 1.00 54.34 97 SER A CA 1
ATOM 736 C C . SER A 1 97 ? 27.867 1.888 -38.285 1.00 54.34 97 SER A C 1
ATOM 738 O O . SER A 1 97 ? 26.899 2.500 -37.828 1.00 54.34 97 SER A O 1
ATOM 740 N N . ASN A 1 98 ? 27.995 0.569 -38.109 1.00 57.47 98 ASN A N 1
ATOM 741 C CA . ASN A 1 98 ? 27.046 -0.215 -37.320 1.00 57.47 98 ASN A CA 1
ATOM 742 C C . ASN A 1 98 ? 27.169 0.100 -35.819 1.00 57.47 98 ASN A C 1
ATOM 744 O O . ASN A 1 98 ? 26.198 -0.014 -35.080 1.00 57.47 98 ASN A O 1
ATOM 748 N N . ARG A 1 99 ? 28.339 0.539 -35.333 1.00 56.31 99 ARG A N 1
ATOM 749 C CA . ARG A 1 99 ? 28.537 0.820 -33.901 1.00 56.31 99 ARG A CA 1
ATOM 750 C C . ARG A 1 99 ? 27.791 2.065 -33.449 1.00 56.31 99 ARG A C 1
ATOM 752 O O . ARG A 1 99 ? 27.205 2.052 -32.378 1.00 56.31 99 ARG A O 1
ATOM 759 N N . GLU A 1 100 ? 27.761 3.127 -34.243 1.00 59.69 100 GLU A N 1
ATOM 760 C CA . GLU A 1 100 ? 27.081 4.367 -33.840 1.00 59.69 100 GLU A CA 1
ATOM 761 C C . GLU A 1 100 ? 25.553 4.214 -33.830 1.00 59.69 100 GLU A C 1
ATOM 763 O O . GLU A 1 100 ? 24.878 4.609 -32.875 1.00 59.69 100 GLU A O 1
ATOM 768 N N . THR A 1 101 ? 24.994 3.544 -34.838 1.00 64.00 101 THR A N 1
ATOM 769 C CA . THR A 1 101 ? 23.558 3.222 -34.906 1.00 64.00 101 THR A CA 1
ATOM 770 C C . THR A 1 101 ? 23.147 2.181 -33.860 1.00 64.00 101 THR A C 1
ATOM 772 O O . THR A 1 101 ? 22.121 2.343 -33.197 1.00 64.00 101 THR A O 1
ATOM 775 N N . THR A 1 102 ? 23.968 1.158 -33.608 1.00 68.31 102 THR A N 1
ATOM 776 C CA . THR A 1 102 ? 23.708 0.223 -32.498 1.00 68.31 102 THR A CA 1
ATOM 777 C C . THR A 1 102 ? 23.828 0.909 -31.142 1.00 68.31 102 THR A C 1
ATOM 779 O O . THR A 1 102 ? 22.967 0.697 -30.295 1.00 68.31 102 THR A O 1
ATOM 782 N N . ASN A 1 103 ? 24.798 1.801 -30.931 1.00 72.38 103 ASN A N 1
ATOM 783 C CA . ASN A 1 103 ? 24.933 2.553 -29.680 1.00 72.38 103 ASN A CA 1
ATOM 784 C C . ASN A 1 103 ? 23.730 3.476 -29.419 1.00 72.38 103 ASN A C 1
ATOM 786 O O . ASN A 1 103 ? 23.252 3.564 -28.282 1.00 72.38 103 ASN A O 1
ATOM 790 N N . THR A 1 104 ? 23.195 4.135 -30.452 1.00 77.38 104 THR A N 1
ATOM 791 C CA . THR A 1 104 ? 21.990 4.976 -30.318 1.00 77.38 104 THR A CA 1
ATOM 792 C C . THR A 1 104 ? 20.734 4.143 -30.044 1.00 77.38 104 THR A C 1
ATOM 794 O O . THR A 1 104 ? 19.954 4.487 -29.149 1.00 77.38 104 THR A O 1
ATOM 797 N N . LEU A 1 105 ? 20.563 3.003 -30.725 1.00 83.44 105 LEU A N 1
ATOM 798 C CA . LEU A 1 105 ? 19.473 2.061 -30.458 1.00 83.44 105 LEU A CA 1
ATOM 799 C C . LEU A 1 105 ? 19.551 1.487 -29.036 1.00 83.44 105 LEU A C 1
ATOM 801 O O . LEU A 1 105 ? 18.555 1.502 -28.310 1.00 83.44 105 LEU A O 1
ATOM 805 N N . LEU A 1 106 ? 20.734 1.036 -28.613 1.00 88.94 106 LEU A N 1
ATOM 806 C CA . LEU A 1 106 ? 20.976 0.520 -27.265 1.00 88.94 106 LEU A CA 1
ATOM 807 C C . LEU A 1 106 ? 20.644 1.576 -26.210 1.00 88.94 106 LEU A C 1
ATOM 809 O O . LEU A 1 106 ? 19.930 1.282 -25.253 1.00 88.94 106 LEU A O 1
ATOM 813 N N . SER A 1 107 ? 21.068 2.823 -26.417 1.00 87.12 107 SER A N 1
ATOM 814 C CA . SER A 1 107 ? 20.756 3.934 -25.512 1.00 87.12 107 SER A CA 1
ATOM 815 C C . SER A 1 107 ? 19.247 4.166 -25.383 1.00 87.12 107 SER A C 1
ATOM 817 O O . SER A 1 107 ? 18.732 4.304 -24.270 1.00 87.12 107 SER A O 1
ATOM 819 N N . ARG A 1 108 ? 18.508 4.138 -26.500 1.00 90.19 108 ARG A N 1
ATOM 820 C CA . ARG A 1 108 ? 17.042 4.275 -26.503 1.00 90.19 108 ARG A CA 1
ATOM 821 C C . ARG A 1 108 ? 16.356 3.116 -25.776 1.00 90.19 108 ARG A C 1
ATOM 823 O O . ARG A 1 108 ? 15.452 3.361 -24.975 1.00 90.19 108 ARG A O 1
ATOM 830 N N . LEU A 1 109 ? 16.783 1.876 -26.019 1.00 93.50 109 LEU A N 1
ATOM 831 C CA . LEU A 1 109 ? 16.224 0.691 -25.357 1.00 93.50 109 LEU A CA 1
ATOM 832 C C . LEU A 1 109 ? 16.511 0.697 -23.852 1.00 93.50 109 LEU A C 1
ATOM 834 O O . LEU A 1 109 ? 15.610 0.429 -23.058 1.00 93.50 109 LEU A O 1
ATOM 838 N N . LEU A 1 110 ? 17.724 1.075 -23.442 1.00 95.12 110 LEU A N 1
ATOM 839 C CA . LEU A 1 110 ? 18.086 1.223 -22.031 1.00 95.12 110 LEU A CA 1
ATOM 840 C C . LEU A 1 110 ? 17.273 2.326 -21.354 1.00 95.12 110 LEU A C 1
ATOM 842 O O . LEU A 1 110 ? 16.760 2.117 -20.253 1.00 95.12 110 LEU A O 1
ATOM 846 N N . PHE A 1 111 ? 17.099 3.475 -22.013 1.00 94.00 111 PHE A N 1
ATOM 847 C CA . PHE A 1 111 ? 16.255 4.556 -21.509 1.00 94.00 111 PHE A CA 1
ATOM 848 C C . PHE A 1 111 ? 14.800 4.102 -21.344 1.00 94.00 111 PHE A C 1
ATOM 850 O O . PHE A 1 111 ? 14.199 4.321 -20.290 1.00 94.00 111 PHE A O 1
ATOM 857 N N . GLN A 1 112 ? 14.242 3.418 -22.346 1.00 96.06 112 GLN A N 1
ATOM 858 C CA . GLN A 1 112 ? 12.880 2.893 -22.295 1.00 96.06 112 GLN A CA 1
ATOM 859 C C . GLN A 1 112 ? 12.720 1.840 -21.192 1.00 96.06 112 GLN A C 1
ATOM 861 O O . GLN A 1 112 ? 11.785 1.944 -20.398 1.00 96.06 112 GLN A O 1
ATOM 866 N N . ARG A 1 113 ? 13.653 0.886 -21.081 1.00 97.06 113 ARG A N 1
ATOM 867 C CA . ARG A 1 113 ? 13.698 -0.100 -19.991 1.00 97.06 113 ARG A CA 1
ATOM 868 C C . ARG A 1 113 ? 13.712 0.596 -18.634 1.00 97.06 113 ARG A C 1
ATOM 870 O O . ARG A 1 113 ? 12.860 0.318 -17.800 1.00 97.06 113 ARG A O 1
ATOM 877 N N . ASN A 1 114 ? 14.625 1.545 -18.431 1.00 96.81 114 ASN A N 1
ATOM 878 C CA . ASN A 1 114 ? 14.754 2.274 -17.168 1.00 96.81 114 ASN A CA 1
ATOM 879 C C . ASN A 1 114 ? 13.483 3.061 -16.835 1.00 96.81 114 ASN A C 1
ATOM 881 O O . ASN A 1 114 ? 13.058 3.088 -15.683 1.00 96.81 114 ASN A O 1
ATOM 885 N N . ARG A 1 115 ? 12.848 3.677 -17.836 1.00 97.75 115 ARG A N 1
ATOM 886 C CA . ARG A 1 115 ? 11.573 4.381 -17.671 1.00 97.75 115 ARG A CA 1
ATOM 887 C C . ARG A 1 115 ? 10.451 3.431 -17.254 1.00 97.75 115 ARG A C 1
ATOM 889 O O . ARG A 1 115 ? 9.680 3.779 -16.365 1.00 97.75 115 ARG A O 1
ATOM 896 N N . LEU A 1 116 ? 10.351 2.259 -17.881 1.00 97.31 116 LEU A N 1
ATOM 897 C CA . LEU A 1 116 ? 9.346 1.252 -17.535 1.00 97.31 116 LEU A CA 1
ATOM 898 C C . LEU A 1 116 ? 9.588 0.686 -16.134 1.00 97.31 116 LEU A C 1
ATOM 900 O O . LEU A 1 116 ? 8.660 0.677 -15.333 1.00 97.31 116 LEU A O 1
ATOM 904 N N . CYS A 1 117 ? 10.828 0.319 -15.802 1.00 97.75 117 CYS A N 1
ATOM 905 C CA . CYS A 1 117 ? 11.189 -0.128 -14.456 1.00 97.75 117 CYS A CA 1
ATOM 906 C C . CYS A 1 117 ? 10.830 0.925 -13.402 1.00 97.75 117 CYS A C 1
ATOM 908 O O . CYS A 1 117 ? 10.216 0.581 -12.400 1.00 97.75 117 CYS A O 1
ATOM 910 N N . LYS A 1 118 ? 11.131 2.209 -13.649 1.00 98.06 118 LYS A N 1
ATOM 911 C CA . LYS A 1 118 ? 10.731 3.302 -12.750 1.00 98.06 118 LYS A CA 1
ATOM 912 C C . LYS A 1 118 ? 9.218 3.354 -12.552 1.00 98.06 118 LYS A C 1
ATOM 914 O O . LYS A 1 118 ? 8.780 3.384 -11.416 1.00 98.06 118 LYS A O 1
ATOM 919 N N . LYS A 1 119 ? 8.426 3.305 -13.630 1.00 98.06 119 LYS A N 1
ATOM 920 C CA . LYS A 1 119 ? 6.954 3.304 -13.529 1.00 98.06 119 LYS A CA 1
ATOM 921 C C . LYS A 1 119 ? 6.427 2.135 -12.702 1.00 98.06 119 LYS A C 1
ATOM 923 O O . LYS A 1 119 ? 5.547 2.334 -11.876 1.00 98.06 119 LYS A O 1
ATOM 928 N N . VAL A 1 120 ? 6.964 0.936 -12.928 1.00 98.44 120 VAL A N 1
ATOM 929 C CA . VAL A 1 120 ? 6.575 -0.265 -12.180 1.00 98.44 120 VAL A CA 1
ATOM 930 C C . VAL A 1 120 ? 6.912 -0.098 -10.699 1.00 98.44 120 VAL A C 1
ATOM 932 O O . VAL A 1 120 ? 6.042 -0.294 -9.860 1.00 98.44 120 VAL A O 1
ATOM 935 N N . ILE A 1 121 ? 8.137 0.328 -10.380 1.00 98.25 121 ILE A N 1
ATOM 936 C CA . ILE A 1 121 ? 8.573 0.565 -8.996 1.00 98.25 121 ILE A CA 1
ATOM 937 C C . ILE A 1 121 ? 7.683 1.608 -8.319 1.00 98.25 121 ILE A C 1
ATOM 939 O O . ILE A 1 121 ? 7.188 1.353 -7.227 1.00 98.25 121 ILE A O 1
ATOM 943 N N . THR A 1 122 ? 7.439 2.745 -8.972 1.00 98.19 122 THR A N 1
ATOM 944 C CA . THR A 1 122 ? 6.579 3.805 -8.435 1.00 98.19 122 THR A CA 1
ATOM 945 C C . THR A 1 122 ? 5.158 3.304 -8.192 1.00 98.19 122 THR A C 1
ATOM 947 O O . THR A 1 122 ? 4.622 3.539 -7.120 1.00 98.19 122 THR A O 1
ATOM 950 N N . CYS A 1 123 ? 4.580 2.532 -9.115 1.00 98.38 123 CYS A N 1
ATOM 951 C CA . CYS A 1 123 ? 3.246 1.960 -8.935 1.00 98.38 123 CYS A CA 1
ATOM 952 C C . CYS A 1 123 ? 3.180 1.015 -7.724 1.00 98.38 123 CYS A C 1
ATOM 954 O O . CYS A 1 123 ? 2.261 1.111 -6.915 1.00 98.38 123 CYS A O 1
ATOM 956 N N . PHE A 1 124 ? 4.168 0.133 -7.545 1.00 98.56 124 PHE A N 1
ATOM 957 C CA . PHE A 1 124 ? 4.215 -0.733 -6.363 1.00 98.56 124 PHE A CA 1
ATOM 958 C C . PHE A 1 124 ? 4.444 0.051 -5.068 1.00 98.56 124 PHE A C 1
ATOM 960 O O . PHE A 1 124 ? 3.870 -0.305 -4.040 1.00 98.56 124 PHE A O 1
ATOM 967 N N . GLN A 1 125 ? 5.247 1.118 -5.103 1.00 98.50 125 GLN A N 1
ATOM 968 C CA . GLN A 1 125 ? 5.437 2.012 -3.960 1.00 98.50 125 GLN A CA 1
ATOM 969 C C . GLN A 1 125 ? 4.126 2.704 -3.577 1.00 98.50 125 GLN A C 1
ATOM 971 O O . GLN A 1 125 ? 3.758 2.658 -2.410 1.00 98.50 125 GLN A O 1
ATOM 976 N N . GLU A 1 126 ? 3.395 3.257 -4.546 1.00 98.44 126 GLU A N 1
ATOM 977 C CA . GLU A 1 126 ? 2.077 3.872 -4.337 1.00 98.44 126 GLU A CA 1
ATOM 978 C C . GLU A 1 126 ? 1.058 2.862 -3.792 1.00 98.44 126 GLU A C 1
ATOM 980 O O . GLU A 1 126 ? 0.344 3.139 -2.834 1.00 98.44 126 GLU A O 1
ATOM 985 N N . LEU A 1 127 ? 1.013 1.645 -4.337 1.00 98.56 127 LEU A N 1
ATOM 986 C CA . LEU A 1 127 ? 0.134 0.600 -3.805 1.00 98.56 127 LEU A CA 1
ATOM 987 C C . LEU A 1 127 ? 0.494 0.235 -2.361 1.00 98.56 127 LEU A C 1
ATOM 989 O O . LEU A 1 127 ? -0.390 0.062 -1.525 1.00 98.56 127 LEU A O 1
ATOM 993 N N . THR A 1 128 ? 1.788 0.148 -2.057 1.00 98.44 128 THR A N 1
ATOM 994 C CA . THR A 1 128 ? 2.272 -0.155 -0.705 1.00 98.44 128 THR A CA 1
ATOM 995 C C . THR A 1 128 ? 1.900 0.958 0.271 1.00 98.44 128 THR A C 1
ATOM 997 O O . THR A 1 128 ? 1.432 0.665 1.369 1.00 98.44 128 THR A O 1
ATOM 1000 N N . THR A 1 129 ? 2.056 2.228 -0.117 1.00 98.38 129 THR A N 1
ATOM 1001 C CA . THR A 1 129 ? 1.671 3.355 0.743 1.00 98.38 129 THR A CA 1
ATOM 1002 C C . THR A 1 129 ? 0.168 3.376 0.983 1.00 98.38 129 THR A C 1
ATOM 1004 O O . THR A 1 129 ? -0.243 3.472 2.133 1.00 98.38 129 THR A O 1
ATOM 1007 N N . HIS A 1 130 ? -0.651 3.189 -0.055 1.00 98.56 130 HIS A N 1
ATOM 1008 C CA . HIS A 1 130 ? -2.110 3.145 0.083 1.00 98.56 130 HIS A CA 1
ATOM 1009 C C . HIS A 1 130 ? -2.574 2.022 1.019 1.00 98.56 130 HIS A C 1
ATOM 1011 O O . HIS A 1 130 ? -3.441 2.243 1.864 1.00 98.56 130 HIS A O 1
ATOM 1017 N N . LEU A 1 131 ? -1.998 0.821 0.888 1.00 98.69 131 LEU A N 1
ATOM 1018 C CA . LEU A 1 131 ? -2.324 -0.302 1.769 1.00 98.69 131 LEU A CA 1
ATOM 1019 C C . LEU A 1 131 ? -1.916 -0.023 3.215 1.00 98.69 131 LEU A C 1
ATOM 1021 O O . LEU A 1 131 ? -2.711 -0.267 4.117 1.00 98.69 131 LEU A O 1
ATOM 1025 N N . ASN A 1 132 ? -0.717 0.518 3.438 1.00 98.56 132 ASN A N 1
ATOM 1026 C CA . ASN A 1 132 ? -0.251 0.850 4.783 1.00 98.56 132 ASN A CA 1
ATOM 1027 C C . ASN A 1 132 ? -1.135 1.914 5.438 1.00 98.56 132 ASN A C 1
ATOM 1029 O O . ASN A 1 132 ? -1.595 1.700 6.555 1.00 98.56 132 ASN A O 1
ATOM 1033 N N . THR A 1 133 ? -1.458 2.994 4.722 1.00 98.69 133 THR A N 1
ATOM 1034 C CA . THR A 1 133 ? -2.378 4.027 5.215 1.00 98.69 133 THR A CA 1
ATOM 1035 C C . THR A 1 133 ? -3.740 3.434 5.558 1.00 98.69 133 THR A C 1
ATOM 1037 O O . THR A 1 133 ? -4.270 3.693 6.634 1.00 98.69 133 THR A O 1
ATOM 1040 N N . ARG A 1 134 ? -4.293 2.563 4.701 1.00 98.62 134 ARG A N 1
ATOM 1041 C CA . ARG A 1 134 ? -5.588 1.936 4.988 1.00 98.62 134 ARG A CA 1
ATOM 1042 C C . ARG A 1 134 ? -5.536 1.008 6.204 1.00 98.62 134 ARG A C 1
ATOM 1044 O O . ARG A 1 134 ? -6.505 0.940 6.957 1.00 98.62 134 ARG A O 1
ATOM 1051 N N . CYS A 1 135 ? -4.435 0.284 6.393 1.00 98.69 135 CYS A N 1
ATOM 1052 C CA . CYS A 1 135 ? -4.220 -0.534 7.585 1.00 98.69 135 CYS A CA 1
ATOM 1053 C C . CYS A 1 135 ? -4.156 0.328 8.851 1.00 98.69 135 CYS A C 1
ATOM 1055 O O . CYS A 1 135 ? -4.797 -0.020 9.837 1.00 98.69 135 CYS A O 1
ATOM 1057 N N . GLU A 1 136 ? -3.428 1.445 8.820 1.00 98.69 136 GLU A N 1
ATOM 1058 C CA . GLU A 1 136 ? -3.324 2.385 9.944 1.00 98.69 136 GLU A CA 1
ATOM 1059 C C . GLU A 1 136 ? -4.688 2.982 10.313 1.00 98.69 136 GLU A C 1
ATOM 1061 O O . GLU A 1 136 ? -5.057 2.970 11.486 1.00 98.69 136 GLU A O 1
ATOM 1066 N N . GLU A 1 137 ? -5.475 3.414 9.323 1.00 98.75 137 GLU A N 1
ATOM 1067 C CA . GLU A 1 137 ? -6.851 3.888 9.530 1.00 98.75 137 GLU A CA 1
ATOM 1068 C C . GLU A 1 137 ? -7.735 2.815 10.176 1.00 98.75 137 GLU A C 1
ATOM 1070 O O . GLU A 1 137 ? -8.417 3.080 11.158 1.00 98.75 137 GLU A O 1
ATOM 1075 N N . LEU A 1 138 ? -7.705 1.581 9.659 1.00 98.81 138 LEU A N 1
ATOM 1076 C CA . LEU A 1 138 ? -8.506 0.484 10.207 1.00 98.81 138 LEU A CA 1
ATOM 1077 C C . LEU A 1 138 ? -8.113 0.134 11.643 1.00 98.81 138 LEU A C 1
ATOM 1079 O O . LEU A 1 138 ? -8.980 -0.184 12.456 1.00 98.81 138 LEU A O 1
ATOM 1083 N N . ILE A 1 139 ? -6.816 0.165 11.953 1.00 98.75 139 ILE A N 1
ATOM 1084 C CA . ILE A 1 139 ? -6.322 -0.056 13.314 1.00 98.75 139 ILE A CA 1
ATOM 1085 C C . ILE A 1 139 ? -6.842 1.051 14.230 1.00 98.75 139 ILE A C 1
ATOM 1087 O O . ILE A 1 139 ? -7.420 0.739 15.270 1.00 98.75 139 ILE A O 1
ATOM 1091 N N . HIS A 1 140 ? -6.708 2.313 13.817 1.00 98.75 140 HIS A N 1
ATOM 1092 C CA . HIS A 1 140 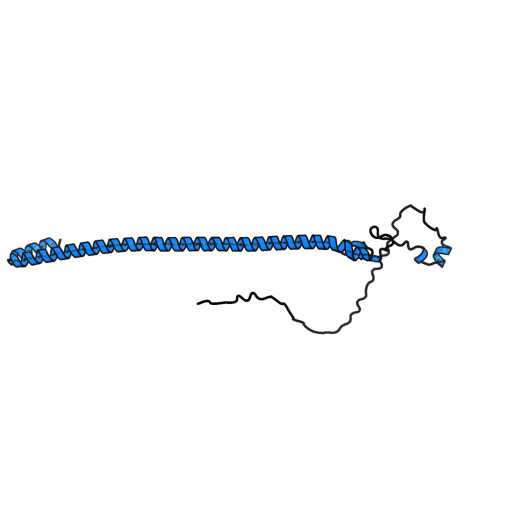? -7.218 3.459 14.563 1.00 98.75 140 HIS A CA 1
ATOM 1093 C C . HIS A 1 140 ? -8.729 3.342 14.823 1.00 98.75 140 HIS A C 1
ATOM 1095 O O . HIS A 1 140 ? -9.162 3.453 15.968 1.00 98.75 140 HIS A O 1
ATOM 1101 N N . ASP A 1 141 ? -9.525 3.038 13.794 1.00 98.75 141 ASP A N 1
ATOM 1102 C CA . ASP A 1 141 ? -10.981 2.881 13.909 1.00 98.75 141 ASP A CA 1
ATOM 1103 C C . ASP A 1 141 ? -11.358 1.774 14.911 1.00 98.75 141 ASP A C 1
ATOM 1105 O O . ASP A 1 141 ? -12.286 1.923 15.713 1.00 98.75 141 ASP A O 1
ATOM 1109 N N . ILE A 1 142 ? -10.632 0.648 14.895 1.00 98.75 142 ILE A N 1
ATOM 1110 C CA . ILE A 1 142 ? -10.848 -0.464 15.833 1.00 98.75 142 ILE A CA 1
ATOM 1111 C C . ILE A 1 142 ? -10.479 -0.054 17.261 1.00 98.75 142 ILE A C 1
ATOM 1113 O O . ILE A 1 142 ? -11.199 -0.402 18.204 1.00 98.75 142 ILE A O 1
ATOM 1117 N N . GLU A 1 143 ? -9.371 0.661 17.442 1.00 98.75 143 GLU A N 1
ATOM 1118 C CA . GLU A 1 143 ? -8.941 1.156 18.750 1.00 98.75 143 GLU A CA 1
ATOM 1119 C C . GLU A 1 143 ? -9.948 2.160 19.316 1.00 98.75 143 GLU A C 1
ATOM 1121 O O . GLU A 1 143 ? -10.381 2.008 20.461 1.00 98.75 143 GLU A O 1
ATOM 1126 N N . GLU A 1 144 ? -10.409 3.110 18.505 1.00 98.75 144 GLU A N 1
ATOM 1127 C CA . GLU A 1 144 ? -11.420 4.094 18.889 1.00 98.75 144 GLU A CA 1
ATOM 1128 C C . GLU A 1 144 ? -12.762 3.430 19.232 1.00 98.75 144 GLU A C 1
ATOM 1130 O O . GLU A 1 144 ? -13.373 3.734 20.269 1.00 98.75 144 GLU A O 1
ATOM 1135 N N . PHE A 1 145 ? -13.201 2.463 18.420 1.00 98.69 145 PHE A N 1
ATOM 1136 C CA . PHE A 1 145 ? -14.405 1.683 18.699 1.00 98.69 145 PHE A CA 1
ATOM 1137 C C . PHE A 1 145 ? -14.277 0.908 20.015 1.00 98.69 145 PHE A C 1
ATOM 1139 O O . PHE A 1 145 ? -15.189 0.933 20.850 1.00 98.69 145 PHE A O 1
ATOM 1146 N N . LYS A 1 146 ? -13.130 0.256 20.239 1.00 98.69 146 LYS A N 1
ATOM 1147 C CA . LYS A 1 146 ? -12.838 -0.467 21.482 1.00 98.69 146 LYS A CA 1
ATOM 1148 C C . LYS A 1 146 ? -12.880 0.474 22.684 1.00 98.69 146 LYS A C 1
ATOM 1150 O O . LYS A 1 146 ? -13.525 0.136 23.676 1.00 98.69 146 LYS A O 1
ATOM 1155 N N . MET A 1 147 ? -12.230 1.636 22.609 1.00 98.69 147 MET A N 1
ATOM 1156 C CA . MET A 1 147 ? -12.220 2.620 23.699 1.00 98.69 147 MET A CA 1
ATOM 1157 C C . MET A 1 147 ? -13.628 3.137 24.010 1.00 98.69 147 MET A C 1
ATOM 1159 O O . MET A 1 147 ? -14.035 3.162 25.172 1.00 98.69 147 MET A O 1
ATOM 1163 N N . SER A 1 148 ? -14.404 3.475 22.979 1.00 98.62 148 SER A N 1
ATOM 1164 C CA . SER A 1 148 ? -15.789 3.933 23.128 1.00 98.62 148 SER A CA 1
ATOM 1165 C C . SER A 1 148 ? -16.679 2.864 23.768 1.00 98.62 148 SER A C 1
ATOM 1167 O O . SER A 1 148 ? -17.498 3.160 24.649 1.00 98.62 148 SER A O 1
ATOM 1169 N N . LYS A 1 149 ? -16.497 1.599 23.370 1.00 98.69 149 LYS A N 1
ATOM 1170 C CA . LYS A 1 149 ? -17.252 0.476 23.929 1.00 98.69 149 LYS A CA 1
ATOM 1171 C C . LYS A 1 149 ? -16.870 0.190 25.380 1.00 98.69 149 LYS A C 1
ATOM 1173 O O . LYS A 1 149 ? -17.772 -0.010 26.190 1.00 98.69 149 LYS A O 1
ATOM 1178 N N . LEU A 1 150 ? -15.577 0.214 25.711 1.00 98.75 150 LEU A N 1
ATOM 1179 C CA . LEU A 1 150 ? -15.088 0.046 27.084 1.00 98.75 150 LEU A CA 1
ATOM 1180 C C . LEU A 1 150 ? -15.666 1.113 28.010 1.00 98.75 150 LEU A C 1
ATOM 1182 O O . LEU A 1 150 ? -16.285 0.768 29.010 1.00 98.75 150 LEU A O 1
ATOM 1186 N N . LYS A 1 151 ? -15.584 2.388 27.617 1.00 98.75 151 LYS A N 1
ATOM 1187 C CA . LYS A 1 151 ? -16.154 3.496 28.393 1.00 98.75 151 LYS A CA 1
ATOM 1188 C C . LYS A 1 151 ? -17.658 3.328 28.629 1.00 98.75 151 LYS A C 1
ATOM 1190 O O . LYS A 1 151 ? -18.150 3.591 29.720 1.00 98.75 151 LYS A O 1
ATOM 1195 N N . SER A 1 152 ? -18.395 2.878 27.612 1.00 98.69 152 SER A N 1
ATOM 1196 C CA . SER A 1 152 ? -19.836 2.623 27.745 1.00 98.69 152 SER A CA 1
ATOM 1197 C C . SER A 1 152 ? -20.126 1.504 28.752 1.00 98.69 152 SER A C 1
ATOM 1199 O O . SER A 1 152 ? -21.056 1.624 29.543 1.00 98.69 152 SER A O 1
ATOM 1201 N N . LEU A 1 153 ? -19.326 0.431 28.742 1.00 98.75 153 LEU A N 1
ATOM 1202 C CA . LEU A 1 153 ? -19.460 -0.682 29.687 1.00 98.75 153 LEU A CA 1
ATOM 1203 C C . LEU A 1 153 ? -19.081 -0.276 31.116 1.00 98.75 153 LEU A C 1
ATOM 1205 O O . LEU A 1 153 ? -19.778 -0.666 32.045 1.00 98.75 153 LEU A O 1
ATOM 1209 N N . GLU A 1 154 ? -18.032 0.530 31.294 1.00 98.75 154 GLU A N 1
ATOM 1210 C CA . GLU A 1 154 ? -17.637 1.072 32.603 1.00 98.75 154 GLU A CA 1
ATOM 1211 C C . GLU A 1 154 ? -18.755 1.923 33.222 1.00 98.75 154 GLU A C 1
ATOM 1213 O O . GLU A 1 154 ? -19.060 1.779 34.405 1.00 98.75 154 GLU A O 1
ATOM 1218 N N . ILE A 1 155 ? -19.415 2.763 32.414 1.00 98.69 155 ILE A N 1
ATOM 1219 C CA . ILE A 1 155 ? -20.571 3.555 32.861 1.00 98.69 155 ILE A CA 1
ATOM 1220 C C . ILE A 1 155 ? -21.725 2.631 33.271 1.00 98.69 155 ILE A C 1
ATOM 1222 O O . ILE A 1 155 ? -22.240 2.760 34.379 1.00 98.69 155 ILE A O 1
ATOM 1226 N N . GLN A 1 156 ? -22.092 1.665 32.422 1.00 98.62 156 GLN A N 1
ATOM 1227 C CA . GLN A 1 156 ? -23.175 0.716 32.717 1.00 98.62 156 GLN A CA 1
ATOM 1228 C C . GLN A 1 156 ? -22.898 -0.117 33.974 1.00 98.62 156 GLN A C 1
ATOM 1230 O O . GLN A 1 156 ? -23.807 -0.365 34.767 1.00 98.62 156 GLN A O 1
ATOM 1235 N N . GLN A 1 157 ? -21.648 -0.536 34.176 1.00 98.56 157 GLN A N 1
ATOM 1236 C CA . GLN A 1 157 ? -21.233 -1.239 35.383 1.00 98.56 157 GLN A CA 1
ATOM 1237 C C . GLN A 1 157 ? -21.402 -0.349 36.621 1.00 98.56 157 GLN A C 1
ATOM 1239 O O . GLN A 1 157 ? -22.007 -0.789 37.597 1.00 98.56 157 GLN A O 1
ATOM 1244 N N . GLY A 1 158 ? -20.931 0.901 36.575 1.00 98.62 158 GLY A N 1
ATOM 1245 C CA . GLY A 1 158 ? -21.056 1.836 37.697 1.00 98.62 158 GLY A CA 1
ATOM 1246 C C . GLY A 1 158 ? -22.511 2.165 38.050 1.00 98.62 158 GLY A C 1
ATOM 1247 O O . GLY A 1 158 ? -22.868 2.236 39.230 1.00 98.62 158 GLY A O 1
ATOM 1248 N N . GLU A 1 159 ? -23.377 2.312 37.046 1.00 98.44 159 GLU A N 1
ATOM 1249 C CA . GLU A 1 159 ? -24.821 2.491 37.242 1.00 98.44 159 GLU A CA 1
ATOM 1250 C C . GLU A 1 159 ? -25.450 1.269 37.925 1.00 98.44 159 GLU A C 1
ATOM 1252 O O . GLU A 1 159 ? -26.208 1.419 38.887 1.00 98.44 159 GLU A O 1
ATOM 1257 N N . LEU A 1 160 ? -25.093 0.060 37.480 1.00 98.31 160 LEU A N 1
ATOM 1258 C CA . LEU A 1 160 ? -25.609 -1.183 38.048 1.00 98.31 160 LEU A CA 1
ATOM 1259 C C . LEU A 1 160 ? -25.129 -1.404 39.489 1.00 98.31 160 LEU A C 1
ATOM 1261 O O . LEU A 1 160 ? -25.926 -1.777 40.349 1.00 98.31 160 LEU A O 1
ATOM 1265 N N . GLU A 1 161 ? -23.854 -1.140 39.778 1.00 98.31 161 GLU A N 1
ATOM 1266 C CA . GLU A 1 161 ? -23.294 -1.211 41.134 1.00 98.31 161 GLU A CA 1
ATOM 1267 C C . GLU A 1 161 ? -23.975 -0.205 42.073 1.00 98.31 161 GLU A C 1
ATOM 1269 O O 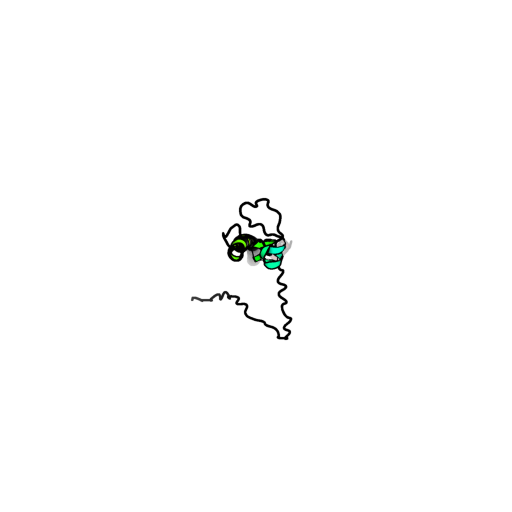. GLU A 1 161 ? -24.317 -0.536 43.213 1.00 98.31 161 GLU A O 1
ATOM 1274 N N . THR A 1 162 ? -24.251 1.004 41.575 1.00 97.75 162 THR A N 1
ATOM 1275 C CA . THR A 1 162 ? -24.977 2.039 42.323 1.00 97.75 162 THR A CA 1
ATOM 1276 C C . THR A 1 162 ? -26.418 1.611 42.616 1.00 97.75 162 THR A C 1
ATOM 1278 O O . THR A 1 162 ? -26.872 1.738 43.758 1.00 97.75 162 THR A O 1
ATOM 1281 N N . ALA A 1 163 ? -27.126 1.065 41.622 1.00 97.31 163 ALA A N 1
ATOM 1282 C CA . ALA A 1 163 ? -28.493 0.566 41.773 1.00 97.31 163 ALA A CA 1
ATOM 1283 C C . ALA A 1 163 ? -28.571 -0.645 42.720 1.00 97.31 163 ALA A C 1
ATOM 1285 O O . ALA A 1 163 ? -29.459 -0.728 43.566 1.00 97.31 163 ALA A O 1
ATOM 1286 N N . LEU A 1 164 ? -27.610 -1.567 42.644 1.00 96.75 164 LEU A N 1
ATOM 1287 C CA . LEU A 1 164 ? -27.535 -2.695 43.571 1.00 96.75 164 LEU A CA 1
ATOM 1288 C C . LEU A 1 164 ? -27.301 -2.213 45.010 1.00 96.75 164 LEU A C 1
ATOM 1290 O O . LEU A 1 164 ? -27.943 -2.694 45.946 1.00 96.75 164 LEU A O 1
ATOM 1294 N N . GLY A 1 165 ? -26.413 -1.232 45.190 1.00 95.12 165 GLY A N 1
ATOM 1295 C CA . GLY A 1 165 ? -26.146 -0.623 46.489 1.00 95.12 165 GLY A CA 1
ATOM 1296 C C . GLY A 1 165 ? -27.359 0.098 47.082 1.00 95.12 165 GLY A C 1
ATOM 1297 O O . GLY A 1 165 ? -27.566 0.039 48.298 1.00 95.12 165 GLY A O 1
ATOM 1298 N N . SER A 1 166 ? -28.175 0.762 46.257 1.00 95.25 166 SER A N 1
ATOM 1299 C CA . SER A 1 166 ? -29.397 1.429 46.722 1.00 95.25 166 SER A CA 1
ATOM 1300 C C . SER A 1 166 ? -30.471 0.422 47.136 1.00 95.25 166 SER A C 1
ATOM 1302 O O . SER A 1 166 ? -30.983 0.532 48.252 1.00 95.25 166 SER A O 1
ATOM 1304 N N . VAL A 1 167 ? -30.734 -0.602 46.317 1.00 94.06 167 VAL A N 1
ATOM 1305 C CA . VAL A 1 167 ? -31.686 -1.680 46.638 1.00 94.06 167 VAL A CA 1
ATOM 1306 C C . VAL A 1 167 ? -31.250 -2.426 47.898 1.00 94.06 167 VAL A C 1
ATOM 1308 O O . VAL A 1 167 ? -32.052 -2.619 48.808 1.00 94.06 167 VAL A O 1
ATOM 1311 N N . GLY A 1 168 ? -29.964 -2.770 48.016 1.00 93.00 168 GLY A N 1
ATOM 1312 C CA . GLY A 1 168 ? -29.431 -3.434 49.206 1.00 93.00 168 GLY A CA 1
ATOM 1313 C C . GLY A 1 168 ? -29.640 -2.619 50.488 1.00 93.00 168 GLY A C 1
ATOM 1314 O O . GLY A 1 168 ? -30.078 -3.162 51.505 1.00 93.00 168 GLY A O 1
ATOM 1315 N N . LYS A 1 169 ? -29.396 -1.300 50.441 1.00 91.62 169 LYS A N 1
ATOM 1316 C CA . LYS A 1 169 ? -29.675 -0.390 51.567 1.00 91.62 169 LYS A CA 1
ATOM 1317 C C . LYS A 1 169 ? -31.170 -0.303 51.872 1.00 91.62 169 LYS A C 1
ATOM 1319 O O . LYS A 1 169 ? -31.544 -0.370 53.040 1.00 91.62 169 LYS A O 1
ATOM 1324 N N . GLN A 1 170 ? -32.017 -0.175 50.850 1.00 90.06 170 GLN A N 1
ATOM 1325 C CA . GLN A 1 170 ? -33.469 -0.093 51.016 1.00 90.06 170 GLN A CA 1
ATOM 1326 C C . GLN A 1 170 ? -34.029 -1.367 51.662 1.00 90.06 170 GLN A C 1
ATOM 1328 O O . GLN A 1 170 ? -34.747 -1.270 52.656 1.00 90.06 170 GLN A O 1
ATOM 1333 N N . CYS A 1 171 ? -33.642 -2.551 51.177 1.00 88.44 171 CYS A N 1
ATOM 1334 C CA . CYS A 1 171 ? -34.051 -3.834 51.753 1.00 88.44 171 CYS A CA 1
ATOM 1335 C C . CYS A 1 171 ? -33.571 -3.998 53.199 1.00 88.44 171 CYS A C 1
ATOM 1337 O O . CYS A 1 171 ? -34.347 -4.438 54.051 1.00 88.44 171 CYS A O 1
ATOM 1339 N N . LYS A 1 172 ? -32.318 -3.624 53.501 1.00 87.94 172 LYS A N 1
ATOM 1340 C CA . LYS A 1 172 ? -31.788 -3.685 54.870 1.00 87.94 172 LYS A CA 1
ATOM 1341 C C . LYS A 1 172 ? -32.587 -2.784 55.813 1.00 87.94 172 LYS A C 1
ATOM 1343 O O . LYS A 1 172 ? -33.070 -3.268 56.830 1.00 87.94 172 LYS A O 1
ATOM 1348 N N . ASN A 1 173 ? -32.779 -1.519 55.440 1.00 86.00 173 ASN A N 1
ATOM 1349 C CA . ASN A 1 173 ? -33.511 -0.542 56.251 1.00 86.00 173 ASN A CA 1
ATOM 1350 C C . ASN A 1 173 ? -34.971 -0.958 56.475 1.00 86.00 173 ASN A C 1
ATOM 1352 O O . ASN A 1 173 ? -35.508 -0.771 57.564 1.00 86.00 173 ASN A O 1
ATOM 1356 N N . PHE A 1 174 ? -35.619 -1.507 55.444 1.00 84.94 174 PHE A N 1
ATOM 1357 C CA . PHE A 1 174 ? -36.972 -2.046 55.556 1.00 84.94 174 PHE A CA 1
ATOM 1358 C C . PHE A 1 174 ? -37.025 -3.212 56.550 1.00 84.94 174 PHE A C 1
ATOM 1360 O O . PHE A 1 174 ? -37.857 -3.209 57.451 1.00 84.94 174 PHE A O 1
ATOM 1367 N N . THR A 1 175 ? -36.107 -4.175 56.419 1.00 85.44 175 THR A N 1
ATOM 1368 C CA . THR A 1 175 ? -36.066 -5.365 57.283 1.00 85.44 175 THR A CA 1
ATOM 1369 C C . THR A 1 175 ? -35.781 -4.993 58.740 1.00 85.44 175 THR A C 1
ATOM 1371 O O . THR A 1 175 ? -36.442 -5.501 59.638 1.00 85.44 175 THR A O 1
ATOM 1374 N N . GLU A 1 176 ? -34.835 -4.081 58.978 1.00 87.31 176 GLU A N 1
ATOM 1375 C CA . GLU A 1 176 ? -34.485 -3.586 60.316 1.00 87.31 176 GLU A CA 1
ATOM 1376 C C . GLU A 1 176 ? -35.690 -2.912 60.991 1.00 87.31 176 GLU A C 1
ATOM 1378 O O . GLU A 1 176 ? -36.083 -3.307 62.086 1.00 87.31 176 GLU A O 1
ATOM 1383 N N . ARG A 1 177 ? -36.379 -2.001 60.287 1.00 82.25 177 ARG A N 1
ATOM 1384 C CA . ARG A 1 177 ? -37.597 -1.350 60.803 1.00 82.25 177 ARG A CA 1
ATOM 1385 C C . ARG A 1 177 ? -38.739 -2.323 61.080 1.00 82.25 177 ARG A C 1
ATOM 1387 O O . ARG A 1 177 ? -39.426 -2.168 62.086 1.00 82.25 177 ARG A O 1
ATOM 1394 N N . ALA A 1 178 ? -38.955 -3.298 60.197 1.00 81.75 178 ALA A N 1
ATOM 1395 C CA . ALA A 1 178 ? -40.007 -4.295 60.372 1.00 81.75 178 ALA A CA 1
ATOM 1396 C C . ALA A 1 178 ? -39.758 -5.183 61.604 1.00 81.75 178 ALA A C 1
ATOM 1398 O O . ALA A 1 178 ? -40.712 -5.553 62.283 1.00 81.75 178 ALA A O 1
ATOM 1399 N N . LEU A 1 179 ? -38.495 -5.501 61.915 1.00 81.44 179 LEU A N 1
ATOM 1400 C CA . LEU A 1 179 ? -38.125 -6.292 63.094 1.00 81.44 179 LEU A CA 1
ATOM 1401 C C . LEU A 1 179 ? -38.200 -5.491 64.401 1.00 81.44 179 LEU A C 1
ATOM 1403 O O . LEU A 1 179 ? -38.582 -6.050 65.425 1.00 81.44 179 LEU A O 1
ATOM 1407 N N . GLU A 1 180 ? -37.829 -4.210 64.379 1.00 82.44 180 GLU A N 1
ATOM 1408 C CA . GLU A 1 180 ? -37.810 -3.361 65.578 1.00 82.44 180 GLU A CA 1
ATOM 1409 C C . GLU A 1 180 ? -39.206 -2.875 65.993 1.00 82.44 180 GLU A C 1
ATOM 1411 O O . GLU A 1 1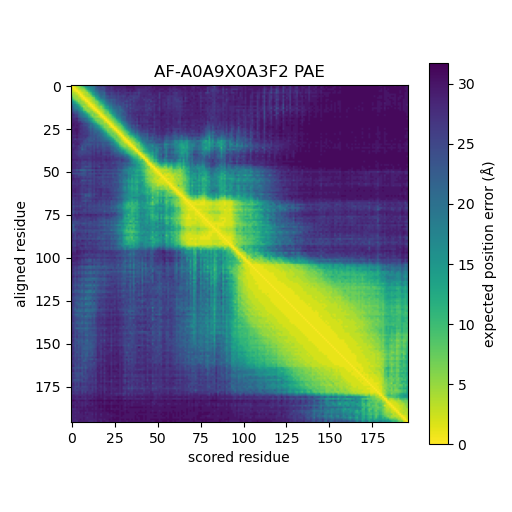80 ? -39.508 -2.843 67.186 1.00 82.44 180 GLU A O 1
ATOM 1416 N N . ASN A 1 181 ? -40.061 -2.519 65.026 1.00 73.50 181 ASN A N 1
ATOM 1417 C CA . ASN A 1 181 ? -41.320 -1.806 65.286 1.00 73.50 181 ASN A CA 1
ATOM 1418 C C . ASN A 1 181 ? -42.582 -2.550 64.810 1.00 73.50 181 ASN A C 1
ATOM 1420 O O . ASN A 1 181 ? -43.690 -2.068 65.017 1.00 73.50 181 ASN A O 1
ATOM 1424 N N . GLY A 1 182 ? -42.450 -3.706 64.156 1.00 63.44 182 GLY A N 1
ATOM 1425 C CA . GLY A 1 182 ? -43.549 -4.312 63.404 1.00 63.44 182 GLY A CA 1
ATOM 1426 C C . GLY A 1 182 ? -44.719 -4.823 64.250 1.00 63.44 182 GLY A C 1
ATOM 1427 O O . GLY A 1 182 ? -44.657 -5.916 64.812 1.00 63.44 182 GLY A O 1
ATOM 1428 N N . SER A 1 183 ? -45.841 -4.097 64.231 1.00 66.00 183 SER A N 1
ATOM 1429 C CA . SER A 1 183 ? -47.171 -4.719 64.315 1.00 66.00 183 SER A CA 1
ATOM 1430 C C . SER A 1 183 ? -47.670 -5.073 62.904 1.00 66.00 183 SER A C 1
ATOM 1432 O O . SER A 1 183 ? -47.253 -4.461 61.920 1.00 66.00 183 SER A O 1
ATOM 1434 N N . GLU A 1 184 ? -48.571 -6.053 62.787 1.00 65.25 184 GLU A N 1
ATOM 1435 C CA . GLU A 1 184 ? -49.071 -6.589 61.504 1.00 65.25 184 GLU A CA 1
ATOM 1436 C C . GLU A 1 184 ? -49.621 -5.507 60.547 1.00 65.25 184 GLU A C 1
ATOM 1438 O O . GLU A 1 184 ? -49.498 -5.632 59.330 1.00 65.25 184 GLU A O 1
ATOM 1443 N N . VAL A 1 185 ? -50.158 -4.408 61.090 1.00 64.56 185 VAL A N 1
ATOM 1444 C CA . VAL A 1 185 ? -50.750 -3.299 60.321 1.00 64.56 185 VAL A CA 1
ATOM 1445 C C . VAL A 1 185 ? -49.685 -2.389 59.689 1.00 64.56 185 VAL A C 1
ATOM 1447 O O . VAL A 1 185 ? -49.817 -2.008 58.527 1.00 64.56 185 VAL A O 1
ATOM 1450 N N . GLU A 1 186 ? -48.598 -2.084 60.404 1.00 63.66 186 GLU A N 1
ATOM 1451 C CA . GLU A 1 186 ? -47.537 -1.181 59.915 1.00 63.66 186 GLU A CA 1
ATOM 1452 C C . GLU A 1 186 ? -46.671 -1.834 58.827 1.00 63.6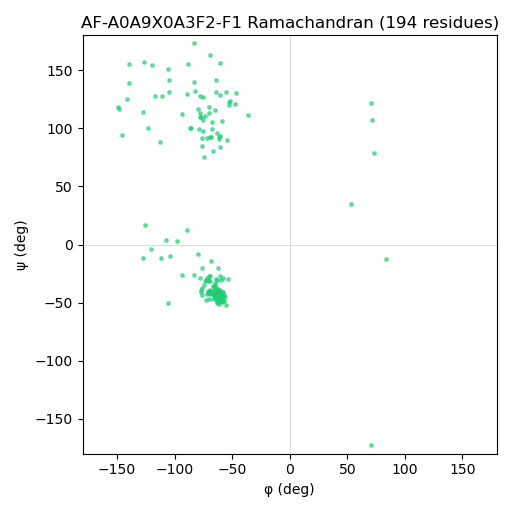6 186 GLU A C 1
ATOM 1454 O O . GLU A 1 186 ? -46.195 -1.164 57.907 1.00 63.66 186 GLU A O 1
ATOM 1459 N N . ILE A 1 187 ? -46.510 -3.161 58.890 1.00 66.69 187 ILE A N 1
ATOM 1460 C CA . ILE A 1 187 ? -45.808 -3.939 57.860 1.00 66.69 187 ILE A CA 1
ATOM 1461 C C . ILE A 1 187 ? -46.581 -3.884 56.531 1.00 66.69 187 ILE A C 1
ATOM 1463 O O . ILE A 1 187 ? -45.970 -3.770 55.466 1.00 66.69 187 ILE A O 1
ATOM 1467 N N . PHE A 1 188 ? -47.917 -3.915 56.576 1.00 65.75 188 PHE A N 1
ATOM 1468 C CA . PHE A 1 188 ? -48.764 -3.918 55.381 1.00 65.75 188 PHE A CA 1
ATOM 1469 C C . PHE A 1 188 ? -48.776 -2.560 54.652 1.00 65.75 188 PHE A C 1
ATOM 1471 O O . PHE A 1 188 ? -48.635 -2.528 53.427 1.00 65.75 188 PHE A O 1
ATOM 1478 N N . GLU A 1 189 ? -48.858 -1.435 55.377 1.00 65.25 189 GLU A N 1
ATOM 1479 C CA . GLU A 1 189 ? -48.839 -0.088 54.771 1.00 65.25 189 GLU A CA 1
ATOM 1480 C C . GLU A 1 189 ? -47.513 0.222 54.053 1.00 65.25 189 GLU A C 1
ATOM 1482 O O . GLU A 1 189 ? -47.505 0.787 52.956 1.00 65.25 189 GLU A O 1
ATOM 1487 N N . HIS A 1 190 ? -46.377 -0.188 54.626 1.00 65.81 190 HIS A N 1
ATOM 1488 C CA . HIS A 1 190 ? -45.060 0.071 54.034 1.00 65.81 190 HIS A CA 1
ATOM 1489 C C . HIS A 1 190 ? -44.795 -0.753 52.762 1.00 65.81 190 HIS A C 1
ATOM 1491 O O . HIS A 1 190 ? -44.097 -0.287 51.857 1.00 65.81 190 HIS A O 1
ATOM 1497 N N . VAL A 1 191 ? -45.351 -1.966 52.663 1.00 65.94 191 VAL A N 1
ATOM 1498 C CA . VAL A 1 191 ? -45.277 -2.783 51.439 1.00 65.94 191 VAL A CA 1
ATOM 1499 C C . VAL A 1 191 ? -46.111 -2.151 50.325 1.00 65.94 191 VAL A C 1
ATOM 1501 O O . VAL A 1 191 ? -45.665 -2.099 49.182 1.00 65.94 191 VAL A O 1
ATOM 1504 N N . GLN A 1 192 ? -47.280 -1.601 50.650 1.00 63.34 192 GLN A N 1
ATOM 1505 C CA . GLN A 1 192 ? -48.181 -1.000 49.665 1.00 63.34 192 GLN A CA 1
ATOM 1506 C C . GLN A 1 192 ? -47.627 0.309 49.067 1.00 63.34 192 GLN A C 1
ATOM 1508 O O . GLN A 1 192 ? -47.847 0.580 47.888 1.00 63.34 192 GLN A O 1
ATOM 1513 N N . ALA A 1 193 ? -46.848 1.076 49.841 1.00 61.53 193 ALA A N 1
ATOM 1514 C CA . ALA A 1 193 ? -46.218 2.326 49.401 1.00 61.53 193 ALA A CA 1
ATOM 1515 C C . ALA A 1 193 ? -44.981 2.147 48.492 1.00 61.53 193 ALA A C 1
ATOM 1517 O O . ALA A 1 193 ? -44.611 3.080 47.789 1.00 61.53 193 ALA A O 1
ATOM 1518 N N . ASN A 1 194 ? -44.333 0.975 48.496 1.00 55.84 194 ASN A N 1
ATOM 1519 C CA . ASN A 1 194 ? -43.127 0.704 47.693 1.00 55.84 194 ASN A CA 1
ATOM 1520 C C . ASN A 1 194 ? -43.416 -0.043 46.370 1.00 55.84 194 ASN A C 1
ATOM 1522 O O . ASN A 1 194 ? -42.479 -0.404 45.661 1.00 55.84 194 ASN A O 1
ATOM 1526 N N . VAL A 1 195 ? -44.689 -0.314 46.055 1.00 54.03 195 VAL A N 1
ATOM 1527 C CA . VAL A 1 195 ? -45.127 -1.081 44.865 1.00 54.03 195 VAL A CA 1
ATOM 1528 C C . VAL A 1 195 ? -45.785 -0.184 43.788 1.00 54.03 195 VAL A C 1
ATOM 1530 O O . VAL A 1 195 ? -46.227 -0.687 42.757 1.00 54.03 195 VAL A O 1
ATOM 1533 N N . GLN A 1 196 ? -45.816 1.140 43.979 1.00 40.69 196 GLN A N 1
ATOM 1534 C CA . GLN A 1 196 ? -46.212 2.133 42.961 1.00 40.69 196 GLN A CA 1
ATOM 1535 C C . GLN A 1 196 ? -44.991 2.816 42.349 1.00 40.69 196 GLN A C 1
ATOM 1537 O O . GLN A 1 196 ? -45.043 3.083 41.127 1.00 40.69 196 GLN A O 1
#

InterPro domains:
  IPR000315 B-box-type zinc finger [PF00643] (68-94)
  IPR000315 B-box-type zinc finger [PS50119] (65-94)
  IPR000315 B-box-type zinc finger [SM00336] (65-106)
  IPR047153 TRIM45/56/19-like [PTHR25462] (45-94)